Protein AF-A0A2V8DCL0-F1 (afdb_monomer)

Sequence (181 aa):
MVNKYIFLGLAIMIVSEAATVAGIEPFASWNTPIAWTGFIIFADAVVYRARGDSWMRSSPREFAALCLVSIPLWLVFESFNLVLRNWHYVGLPENVVLRTVGYAWSFATIWPAIFEGAELISVWRTGQAGRERLRPRFAAAKHRRSEASASVRAGGGAPALLQKRRAGQAGQITAEPVLAS

Mean predicted aligned error: 13.58 Å

pLDDT: mean 78.5, std 21.13, range [33.47, 97.62]

Foldseek 3Di:
DLVVLLVQLVCQQVVLVVCLVVVHPPSVQQVLLRNLVSLLSNLQSLLCVLAVDGCCPPPVVVLQVQLVVLLVVVVVVVVVCVVVVPDDRDDHDPDPVRRVVSSSSNSSRVRSSVQSVVSSVQCVVPPSPDPDHPDDCPPPVPVVVVVVVVCVVVPPDDDPDPDPPPDDDDDDDDDYDYDDD

Secondary structure (DSSP, 8-state):
-HHHHHHHHHHHHHHHHHHHHTT-TTHHHHHHHHHHHHHHHHHHHHHHHHHS--HHHH-HHHHHHHHHHHHHHHHHHHHHHHHH------S--SSHHHHHHHHHHHHHHHHHHHHHHHHHHHHHHHGGG--------TTHHHHHHHHHHHHHHH--S----SSSSSS--------------

Structure (mmCIF, N/CA/C/O backbone):
data_AF-A0A2V8DCL0-F1
#
_entry.id   AF-A0A2V8DCL0-F1
#
loop_
_atom_site.group_PDB
_atom_site.id
_atom_site.type_symbol
_atom_site.label_atom_id
_atom_site.label_alt_id
_atom_site.label_comp_id
_atom_site.label_asym_id
_atom_site.label_entity_id
_atom_site.label_seq_id
_atom_site.pdbx_PDB_ins_code
_atom_site.Cartn_x
_atom_site.Cartn_y
_atom_site.Cartn_z
_atom_site.occupancy
_atom_site.B_iso_or_equiv
_atom_site.auth_seq_id
_atom_site.auth_comp_id
_atom_site.auth_asym_id
_atom_site.auth_atom_id
_atom_site.pdbx_PDB_model_num
ATOM 1 N N . MET A 1 1 ? 5.480 7.439 20.854 1.00 70.06 1 MET A N 1
ATOM 2 C CA . MET A 1 1 ? 6.160 6.547 19.879 1.00 70.06 1 MET A CA 1
ATOM 3 C C . MET A 1 1 ? 5.470 6.512 18.514 1.00 70.06 1 MET A C 1
ATOM 5 O O . MET A 1 1 ? 6.170 6.596 17.518 1.00 70.06 1 MET A O 1
ATOM 9 N N . VAL A 1 2 ? 4.132 6.488 18.450 1.00 84.25 2 VAL A N 1
ATOM 10 C CA . VAL A 1 2 ? 3.338 6.464 17.198 1.00 84.25 2 VAL A CA 1
ATOM 11 C C . VAL A 1 2 ? 3.676 7.602 16.223 1.00 84.25 2 VAL A C 1
ATOM 13 O O . VAL A 1 2 ? 3.796 7.361 15.028 1.00 84.25 2 VAL A O 1
ATOM 16 N N . ASN A 1 3 ? 3.934 8.815 16.731 1.00 88.12 3 ASN A N 1
ATOM 17 C CA . ASN A 1 3 ? 4.299 9.970 15.899 1.00 88.12 3 ASN A CA 1
ATOM 18 C C . ASN A 1 3 ? 5.521 9.713 15.000 1.00 88.12 3 ASN A C 1
ATOM 20 O O . ASN A 1 3 ? 5.558 10.226 13.889 1.00 88.12 3 ASN A O 1
ATOM 24 N N . LYS A 1 4 ? 6.486 8.886 15.435 1.00 93.44 4 LYS A N 1
ATOM 25 C CA . LYS A 1 4 ? 7.664 8.547 14.619 1.00 93.44 4 LYS A CA 1
ATOM 26 C C . LYS A 1 4 ? 7.265 7.830 13.325 1.00 93.44 4 LYS A C 1
ATOM 28 O O . LYS A 1 4 ? 7.842 8.109 12.286 1.00 93.44 4 LYS A O 1
ATOM 33 N N . TYR A 1 5 ? 6.255 6.961 13.379 1.00 93.62 5 TYR A N 1
ATOM 34 C CA . TYR A 1 5 ? 5.766 6.225 12.211 1.00 93.62 5 TYR A CA 1
ATOM 35 C C . TYR A 1 5 ? 4.949 7.108 11.263 1.00 93.62 5 TYR A C 1
ATOM 37 O O . TYR A 1 5 ? 5.053 6.943 10.056 1.00 93.62 5 TYR A O 1
ATOM 45 N N . ILE A 1 6 ? 4.212 8.091 11.793 1.00 94.50 6 ILE A N 1
ATOM 46 C CA . ILE A 1 6 ? 3.532 9.104 10.970 1.00 94.50 6 ILE A CA 1
ATOM 47 C C . ILE A 1 6 ? 4.567 9.860 10.128 1.00 94.50 6 ILE A C 1
ATOM 49 O O . ILE A 1 6 ? 4.449 9.917 8.907 1.00 94.50 6 ILE A O 1
ATOM 53 N N . PHE A 1 7 ? 5.609 10.397 10.772 1.00 96.38 7 PHE A N 1
ATOM 54 C CA . PHE A 1 7 ? 6.665 11.120 10.062 1.00 96.38 7 PHE A CA 1
ATOM 55 C C . PHE A 1 7 ? 7.482 10.213 9.143 1.00 96.38 7 PHE A C 1
ATOM 57 O O . PHE A 1 7 ? 7.859 10.652 8.065 1.00 96.38 7 PHE A O 1
ATOM 64 N N . LEU A 1 8 ? 7.715 8.953 9.523 1.00 96.88 8 LEU A N 1
ATOM 65 C CA . LEU A 1 8 ? 8.393 7.980 8.668 1.00 96.88 8 LEU A CA 1
ATOM 66 C C . LEU A 1 8 ? 7.611 7.716 7.376 1.00 96.88 8 LEU A C 1
ATOM 68 O O . LEU A 1 8 ? 8.194 7.782 6.301 1.00 96.88 8 LEU A O 1
ATOM 72 N N . GLY A 1 9 ? 6.304 7.451 7.468 1.00 95.94 9 GLY A N 1
ATOM 73 C CA . GLY A 1 9 ? 5.463 7.221 6.291 1.00 95.94 9 GLY A CA 1
ATOM 74 C C . GLY A 1 9 ? 5.418 8.437 5.363 1.00 95.94 9 GLY A C 1
ATOM 75 O O . GLY A 1 9 ? 5.619 8.298 4.157 1.00 95.94 9 GLY A O 1
ATOM 76 N N . LEU A 1 10 ? 5.268 9.640 5.934 1.00 96.94 10 LEU A N 1
ATOM 77 C CA . LEU A 1 10 ? 5.337 10.895 5.175 1.00 96.94 10 LEU A CA 1
ATOM 78 C C . LEU A 1 10 ? 6.703 11.104 4.518 1.00 96.94 10 LEU A C 1
ATOM 80 O O . LEU A 1 10 ? 6.761 11.480 3.353 1.00 96.94 10 LEU A O 1
ATOM 84 N N . ALA A 1 11 ? 7.795 10.851 5.242 1.00 97.00 11 ALA A N 1
ATOM 85 C CA . ALA A 1 11 ? 9.141 10.987 4.703 1.00 97.00 11 ALA A CA 1
ATOM 86 C C . ALA A 1 11 ? 9.369 10.027 3.531 1.00 97.00 11 ALA A C 1
ATOM 88 O O . ALA A 1 11 ? 9.891 10.454 2.510 1.00 97.00 11 ALA A O 1
ATOM 89 N N . ILE A 1 12 ? 8.925 8.768 3.637 1.00 97.00 12 ILE A N 1
ATOM 90 C CA . ILE A 1 12 ? 9.006 7.795 2.537 1.00 97.00 12 ILE A CA 1
ATOM 91 C C . ILE A 1 12 ? 8.263 8.317 1.305 1.00 97.00 12 ILE A C 1
ATOM 93 O O . ILE A 1 12 ? 8.833 8.320 0.221 1.00 97.00 12 ILE A O 1
ATOM 97 N N . MET A 1 13 ? 7.026 8.795 1.467 1.00 97.31 13 MET A N 1
ATOM 98 C CA . MET A 1 13 ? 6.236 9.338 0.357 1.00 97.31 13 MET A CA 1
ATOM 99 C C . MET A 1 13 ? 6.906 10.557 -0.290 1.00 97.31 13 MET A C 1
ATOM 101 O O . MET A 1 13 ? 7.062 10.591 -1.505 1.00 97.31 13 MET A O 1
ATOM 105 N N . ILE A 1 14 ? 7.328 11.538 0.515 1.00 97.06 14 ILE A N 1
ATOM 106 C CA . ILE A 1 14 ? 7.932 12.785 0.021 1.00 97.06 14 ILE A CA 1
ATOM 107 C C . ILE A 1 14 ? 9.261 12.503 -0.680 1.00 97.06 14 ILE A C 1
ATOM 109 O O . ILE A 1 14 ? 9.505 13.031 -1.760 1.00 97.06 14 ILE A O 1
ATOM 113 N N . VAL A 1 15 ? 10.116 11.668 -0.083 1.00 96.44 15 VAL A N 1
ATOM 114 C CA . VAL A 1 15 ? 11.415 11.312 -0.667 1.00 96.44 15 VAL A CA 1
ATOM 115 C C . VAL A 1 15 ? 11.227 10.502 -1.943 1.00 96.44 15 VAL A C 1
ATOM 117 O O . VAL A 1 15 ? 11.891 10.800 -2.928 1.00 96.44 15 VAL A O 1
ATOM 120 N N . SER A 1 16 ? 10.317 9.522 -1.949 1.00 95.31 16 SER A N 1
ATOM 121 C CA . SER A 1 16 ? 10.036 8.707 -3.137 1.00 95.31 16 SER A CA 1
ATOM 122 C C . SER A 1 16 ? 9.550 9.566 -4.299 1.00 95.31 16 SER A C 1
ATOM 124 O O . SER A 1 16 ? 10.072 9.453 -5.405 1.00 95.31 16 SER A O 1
ATOM 126 N N . GLU A 1 17 ? 8.617 10.481 -4.038 1.00 95.50 17 GLU A N 1
ATOM 127 C CA . GLU A 1 17 ? 8.078 11.366 -5.068 1.00 95.50 17 GLU A CA 1
ATOM 128 C C . GLU A 1 17 ? 9.135 12.360 -5.569 1.00 95.50 17 GLU A C 1
ATOM 130 O O . GLU A 1 17 ? 9.349 12.487 -6.772 1.00 95.50 17 GLU A O 1
ATOM 135 N N . ALA A 1 18 ? 9.873 13.011 -4.663 1.00 95.75 18 ALA A N 1
ATOM 136 C CA . ALA A 1 18 ? 10.932 13.946 -5.041 1.00 95.75 18 ALA A CA 1
ATOM 137 C C . ALA A 1 18 ? 12.051 13.261 -5.844 1.00 95.75 18 ALA A C 1
ATOM 139 O O . ALA A 1 18 ? 12.521 13.806 -6.842 1.00 95.75 18 ALA A O 1
ATOM 140 N N . ALA A 1 19 ? 12.457 12.054 -5.439 1.00 94.19 19 ALA A N 1
ATOM 141 C CA . ALA A 1 19 ? 13.454 11.264 -6.151 1.00 94.19 19 ALA A CA 1
ATOM 142 C C . ALA A 1 19 ? 12.946 10.798 -7.524 1.00 94.19 19 ALA A C 1
ATOM 144 O O . ALA A 1 19 ? 13.710 10.813 -8.487 1.00 94.19 19 ALA A O 1
ATOM 145 N N . THR A 1 20 ? 11.658 10.461 -7.639 1.00 93.56 20 THR A N 1
ATOM 146 C CA . THR A 1 20 ? 11.010 10.114 -8.914 1.00 93.56 20 THR A CA 1
ATOM 147 C C . THR A 1 20 ? 11.012 11.296 -9.877 1.00 93.56 20 THR A C 1
ATOM 149 O O . THR A 1 20 ? 11.437 11.150 -11.020 1.00 93.56 20 THR A O 1
ATOM 152 N N . VAL A 1 21 ? 10.618 12.486 -9.410 1.00 94.06 21 VAL A N 1
ATOM 153 C CA . VAL A 1 21 ? 10.644 13.721 -10.215 1.00 94.06 21 VAL A CA 1
ATOM 154 C C . VAL A 1 21 ? 12.071 14.081 -10.642 1.00 94.06 21 VAL A C 1
ATOM 156 O O . VAL A 1 21 ? 12.278 14.572 -11.748 1.00 94.06 21 VAL A O 1
ATOM 159 N N . ALA A 1 22 ? 13.065 13.797 -9.798 1.00 94.38 22 ALA A N 1
ATOM 160 C CA . ALA A 1 22 ? 14.479 13.981 -10.117 1.00 94.38 22 ALA A CA 1
ATOM 161 C C . ALA A 1 22 ? 15.075 12.874 -11.017 1.00 94.38 22 ALA A C 1
ATOM 163 O O . ALA A 1 22 ? 16.251 12.960 -11.370 1.00 94.38 22 ALA A O 1
ATOM 164 N N . GLY A 1 23 ? 14.307 11.838 -11.379 1.00 91.12 23 GLY A N 1
ATOM 165 C CA . GLY A 1 23 ? 14.780 10.716 -12.197 1.00 91.12 23 GLY A CA 1
ATOM 166 C C . GLY A 1 23 ? 15.804 9.816 -11.494 1.00 91.12 23 GLY A C 1
ATOM 167 O O . GLY A 1 23 ? 16.619 9.176 -12.154 1.00 91.12 23 GLY A O 1
ATOM 168 N N . ILE A 1 24 ? 15.807 9.790 -10.159 1.00 91.62 24 ILE A N 1
ATOM 169 C CA . ILE A 1 24 ? 16.772 9.030 -9.359 1.00 91.62 24 ILE A CA 1
ATOM 170 C C . ILE A 1 24 ? 16.284 7.588 -9.201 1.00 91.62 24 ILE A C 1
ATOM 172 O O . ILE A 1 24 ? 15.248 7.320 -8.589 1.00 91.62 24 ILE A O 1
ATOM 176 N N . GLU A 1 25 ? 17.072 6.638 -9.698 1.00 89.31 25 GLU A N 1
ATOM 177 C CA . GLU A 1 25 ? 16.842 5.212 -9.463 1.00 89.31 25 GLU A CA 1
ATOM 178 C C . GLU A 1 25 ? 17.257 4.796 -8.037 1.00 89.31 25 GLU A C 1
ATOM 180 O O . GLU A 1 25 ? 18.230 5.331 -7.499 1.00 89.31 25 GLU A O 1
ATOM 185 N N . PRO A 1 26 ? 16.551 3.846 -7.388 1.00 86.75 26 PRO A N 1
ATOM 186 C CA . PRO A 1 26 ? 15.446 3.031 -7.907 1.00 86.75 26 PRO A CA 1
ATOM 187 C C . PRO A 1 26 ? 14.053 3.677 -7.767 1.00 86.75 26 PRO A C 1
ATOM 189 O O . PRO A 1 26 ? 13.049 3.041 -8.080 1.00 86.75 26 PRO A O 1
ATOM 192 N N . PHE A 1 27 ? 13.956 4.900 -7.234 1.00 88.75 27 PHE A N 1
ATOM 193 C CA . PHE A 1 27 ? 12.667 5.524 -6.914 1.00 88.75 27 PHE A CA 1
ATOM 194 C C . PHE A 1 27 ? 11.846 5.816 -8.166 1.00 88.75 27 PHE A C 1
ATOM 196 O O . PHE A 1 27 ? 10.651 5.555 -8.157 1.00 88.75 27 PHE A O 1
ATOM 203 N N . ALA A 1 28 ? 12.483 6.255 -9.254 1.00 84.81 28 ALA A N 1
ATOM 204 C CA . ALA A 1 28 ? 11.799 6.495 -10.520 1.00 84.81 28 ALA A CA 1
ATOM 205 C C . ALA A 1 28 ? 11.103 5.231 -11.059 1.00 84.81 28 ALA A C 1
ATOM 207 O O . ALA A 1 28 ? 9.917 5.271 -11.387 1.00 84.81 28 ALA A O 1
ATOM 208 N N . SER A 1 29 ? 11.800 4.091 -11.065 1.00 87.19 29 SER A N 1
ATOM 209 C CA . SER A 1 29 ? 11.222 2.817 -11.497 1.00 87.19 29 SER A CA 1
ATOM 210 C C . SER A 1 29 ? 10.225 2.229 -10.487 1.00 87.19 29 SER A C 1
ATOM 212 O O . SER A 1 29 ? 9.283 1.531 -10.867 1.00 87.19 29 SER A O 1
ATOM 214 N N . TRP A 1 30 ? 10.464 2.407 -9.182 1.00 90.56 30 TRP A N 1
ATOM 215 C CA . TRP A 1 30 ? 9.754 1.705 -8.098 1.00 90.56 30 TRP A CA 1
ATOM 216 C C . TRP A 1 30 ? 8.934 2.648 -7.208 1.00 90.56 30 TRP A C 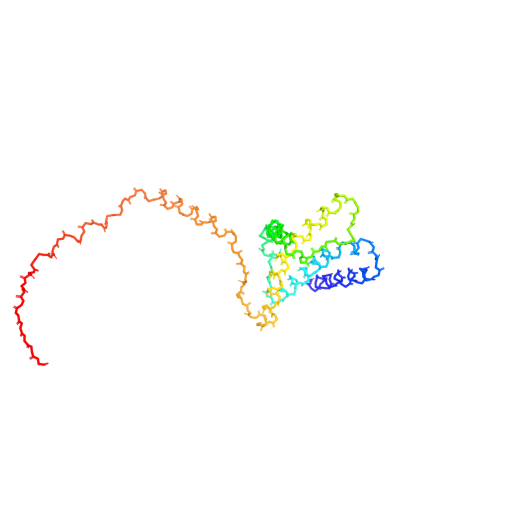1
ATOM 218 O O . TRP A 1 30 ? 8.653 2.324 -6.051 1.00 90.56 30 TRP A O 1
ATOM 228 N N . ASN A 1 31 ? 8.497 3.794 -7.736 1.00 93.19 31 ASN A N 1
ATOM 229 C CA . ASN A 1 31 ? 7.765 4.786 -6.947 1.00 93.19 31 ASN A CA 1
ATOM 230 C C . ASN A 1 31 ? 6.489 4.192 -6.350 1.00 93.19 31 ASN A C 1
ATOM 232 O O . ASN A 1 31 ? 6.241 4.314 -5.157 1.00 93.19 31 ASN A O 1
ATOM 236 N N . THR A 1 32 ? 5.700 3.492 -7.170 1.00 92.44 32 THR A N 1
ATOM 237 C CA . THR A 1 32 ? 4.417 2.908 -6.763 1.00 92.44 32 THR A CA 1
ATOM 238 C C . THR A 1 32 ? 4.533 2.062 -5.486 1.00 92.44 32 THR A C 1
ATOM 240 O O . THR A 1 32 ? 3.902 2.420 -4.490 1.00 92.44 32 THR A O 1
ATOM 243 N N . PRO A 1 33 ? 5.333 0.981 -5.429 1.00 94.25 33 PRO A N 1
ATOM 244 C CA . PRO A 1 33 ? 5.405 0.157 -4.225 1.00 94.25 33 PRO A CA 1
ATOM 245 C C . PRO A 1 33 ? 5.982 0.907 -3.012 1.00 94.25 33 PRO A C 1
ATOM 247 O O . PRO A 1 33 ? 5.518 0.690 -1.887 1.00 94.25 33 PRO A O 1
ATOM 250 N N . ILE A 1 34 ? 6.951 1.807 -3.221 1.00 95.44 34 ILE A N 1
ATOM 251 C CA . ILE A 1 34 ? 7.589 2.584 -2.148 1.00 95.44 34 ILE A CA 1
ATOM 252 C C . ILE A 1 34 ? 6.599 3.592 -1.549 1.00 95.44 34 ILE A C 1
ATOM 254 O O . ILE A 1 34 ? 6.369 3.588 -0.336 1.00 95.44 34 ILE A O 1
ATOM 258 N N . ALA A 1 35 ? 5.961 4.408 -2.388 1.00 96.12 35 ALA A N 1
ATOM 259 C CA . ALA A 1 35 ? 4.993 5.415 -1.975 1.00 96.12 35 ALA A CA 1
ATOM 260 C C . ALA A 1 35 ? 3.779 4.780 -1.283 1.00 96.12 35 ALA A C 1
ATOM 262 O O . ALA A 1 35 ? 3.387 5.236 -0.208 1.00 96.12 35 ALA A O 1
ATOM 263 N N . TRP A 1 36 ? 3.235 3.679 -1.820 1.00 97.06 36 TRP A N 1
ATOM 264 C CA . TRP A 1 36 ? 2.132 2.956 -1.174 1.00 97.06 36 TRP A CA 1
ATOM 265 C C . TRP A 1 36 ? 2.528 2.369 0.183 1.00 97.06 36 TRP A C 1
ATOM 267 O O . TRP A 1 36 ? 1.737 2.417 1.125 1.00 97.06 36 TRP A O 1
ATOM 277 N N . THR A 1 37 ? 3.756 1.863 0.325 1.00 96.81 37 THR A N 1
ATOM 278 C CA . THR A 1 37 ? 4.263 1.385 1.622 1.00 96.81 37 THR A CA 1
ATOM 279 C C . THR A 1 37 ? 4.355 2.533 2.632 1.00 96.81 37 THR A C 1
ATOM 281 O O . THR A 1 37 ? 3.915 2.386 3.774 1.00 96.81 37 THR A O 1
ATOM 284 N N . GLY A 1 38 ? 4.859 3.698 2.210 1.00 96.62 38 GLY A N 1
ATOM 285 C CA . GLY A 1 38 ? 4.876 4.910 3.032 1.00 96.62 38 GLY A CA 1
ATOM 286 C C . GLY A 1 38 ? 3.472 5.351 3.454 1.00 96.62 38 GLY A C 1
ATOM 287 O O . GLY A 1 38 ? 3.239 5.618 4.635 1.00 96.62 38 GLY A O 1
ATOM 288 N N . PHE A 1 39 ? 2.520 5.336 2.518 1.00 97.62 39 PHE A N 1
ATOM 289 C CA . PHE A 1 39 ? 1.123 5.678 2.775 1.00 97.62 39 PHE A CA 1
ATOM 290 C C . PHE A 1 39 ? 0.465 4.739 3.791 1.00 97.62 39 PHE A C 1
ATOM 292 O O . PHE A 1 39 ? -0.165 5.218 4.730 1.00 97.62 39 PHE A O 1
ATOM 299 N N . ILE A 1 40 ? 0.648 3.422 3.660 1.00 96.56 40 ILE A N 1
ATOM 300 C CA . ILE A 1 40 ? 0.119 2.430 4.610 1.00 96.56 40 ILE A CA 1
ATOM 301 C C . ILE A 1 40 ? 0.652 2.697 6.021 1.00 96.56 40 ILE A C 1
ATOM 303 O O . ILE A 1 40 ? -0.125 2.751 6.972 1.00 96.56 40 ILE A O 1
ATOM 307 N N . ILE A 1 41 ? 1.967 2.906 6.163 1.00 96.06 41 ILE A N 1
ATOM 308 C CA . ILE A 1 41 ? 2.599 3.187 7.462 1.00 96.06 41 ILE A CA 1
ATOM 309 C C . ILE A 1 41 ? 2.034 4.476 8.070 1.00 96.06 41 ILE A C 1
ATOM 311 O O . ILE A 1 41 ? 1.749 4.530 9.270 1.00 96.06 41 ILE A O 1
ATOM 315 N N . PHE A 1 42 ? 1.875 5.514 7.249 1.00 96.69 42 PHE A N 1
ATOM 316 C CA . PHE A 1 42 ? 1.301 6.786 7.665 1.00 96.69 42 PHE A CA 1
ATOM 317 C C . PHE A 1 42 ? -0.157 6.628 8.123 1.00 96.69 42 PHE A C 1
ATOM 319 O O . PHE A 1 42 ? -0.487 7.024 9.244 1.00 96.69 42 PHE A O 1
ATOM 326 N N . ALA A 1 43 ? -1.008 6.031 7.286 1.00 95.06 43 ALA A N 1
ATOM 327 C CA . ALA A 1 43 ? -2.429 5.842 7.550 1.00 95.06 43 ALA A CA 1
ATOM 328 C C . ALA A 1 43 ? -2.657 4.996 8.812 1.00 95.06 43 ALA A C 1
ATOM 330 O O . ALA A 1 43 ? -3.338 5.462 9.730 1.00 95.06 43 ALA A O 1
ATOM 331 N N . ASP A 1 44 ? -1.992 3.840 8.931 1.00 94.19 44 ASP A N 1
ATOM 332 C CA . ASP A 1 44 ? -2.081 2.966 10.109 1.00 94.19 44 ASP A CA 1
ATOM 333 C C . ASP A 1 44 ? -1.682 3.715 11.389 1.00 94.19 44 ASP A C 1
ATOM 335 O O . ASP A 1 44 ? -2.358 3.627 12.418 1.00 94.19 44 ASP A O 1
ATOM 339 N N . ALA A 1 45 ? -0.596 4.496 11.346 1.00 94.06 45 ALA A N 1
ATOM 340 C CA . ALA A 1 45 ? -0.122 5.234 12.511 1.00 94.06 45 ALA A CA 1
ATOM 341 C C . ALA A 1 45 ? -1.084 6.360 12.925 1.00 94.06 45 ALA A C 1
ATOM 343 O O . ALA A 1 45 ? -1.287 6.580 14.124 1.00 94.06 45 ALA A O 1
ATOM 344 N N . VAL A 1 46 ? -1.702 7.060 11.968 1.00 92.94 46 VAL A N 1
ATOM 345 C CA . VAL A 1 46 ? -2.731 8.070 12.258 1.00 92.94 46 VAL A CA 1
ATOM 346 C C . VAL A 1 46 ? -3.975 7.416 12.860 1.00 92.94 46 VAL A C 1
ATOM 348 O O . VAL A 1 46 ? -4.463 7.884 13.894 1.00 92.94 46 VAL A O 1
ATOM 351 N N . VAL A 1 47 ? -4.445 6.311 12.275 1.00 91.56 47 VAL A N 1
ATOM 352 C CA . VAL A 1 47 ? -5.604 5.552 12.770 1.00 91.56 47 VAL A CA 1
ATOM 353 C C . VAL A 1 47 ? -5.352 5.047 14.187 1.00 91.56 47 VAL A C 1
ATOM 355 O O . VAL A 1 47 ? -6.174 5.262 15.081 1.00 91.56 47 VAL A O 1
ATOM 358 N N . TYR A 1 48 ? -4.180 4.464 14.437 1.00 91.25 48 TYR A N 1
ATOM 359 C CA . TYR A 1 48 ? -3.798 4.003 15.767 1.00 91.25 48 TYR A CA 1
ATOM 360 C C . TYR A 1 48 ? -3.736 5.139 16.782 1.00 91.25 48 TYR A C 1
ATOM 362 O O . TYR A 1 48 ? -4.181 4.980 17.913 1.00 91.25 48 TYR A O 1
ATOM 370 N N . ARG A 1 49 ? -3.208 6.307 16.399 1.00 90.25 49 ARG A N 1
ATOM 371 C CA . ARG A 1 49 ? -3.163 7.468 17.297 1.00 90.25 49 ARG A CA 1
ATOM 372 C C . ARG A 1 49 ? -4.563 7.953 17.674 1.00 90.25 49 ARG A C 1
ATOM 374 O O . ARG A 1 49 ? -4.748 8.442 18.782 1.00 90.25 49 ARG A O 1
ATOM 381 N N . ALA A 1 50 ? -5.523 7.847 16.761 1.00 87.56 50 ALA A N 1
ATOM 382 C CA . ALA A 1 50 ? -6.888 8.295 16.994 1.00 87.56 50 ALA A CA 1
ATOM 383 C C . ALA A 1 50 ? -7.734 7.291 17.790 1.00 87.56 50 ALA A C 1
ATOM 385 O O . ALA A 1 50 ? -8.515 7.713 18.636 1.00 87.56 50 ALA A O 1
ATOM 386 N N . ARG A 1 51 ? -7.594 5.986 17.520 1.00 85.44 51 ARG A N 1
ATOM 387 C CA . ARG A 1 51 ? -8.456 4.925 18.081 1.00 85.44 51 ARG A CA 1
ATOM 388 C C . ARG A 1 51 ? -7.779 4.059 19.148 1.00 85.44 51 ARG A C 1
ATOM 390 O O . ARG A 1 51 ? -8.456 3.289 19.818 1.00 85.44 51 ARG A O 1
ATOM 397 N N . GLY A 1 52 ? -6.454 4.136 19.276 1.00 84.06 52 GLY A N 1
ATOM 398 C CA . GLY A 1 52 ? -5.645 3.240 20.111 1.00 84.06 52 GLY A CA 1
ATOM 399 C C . GLY A 1 52 ? -5.463 1.830 19.535 1.00 84.06 52 GLY A C 1
ATOM 400 O O . GLY A 1 52 ? -4.878 0.978 20.195 1.00 84.06 52 GLY A O 1
ATOM 401 N N . ASP A 1 53 ? -5.963 1.568 18.325 1.00 81.81 53 ASP A N 1
ATOM 402 C CA . ASP A 1 53 ? -5.946 0.252 17.687 1.00 81.81 53 ASP A CA 1
ATOM 403 C C . ASP A 1 53 ? -5.966 0.401 16.152 1.00 81.81 53 ASP A C 1
ATOM 405 O O . ASP A 1 53 ? -6.765 1.163 15.604 1.00 81.81 53 ASP A O 1
ATOM 409 N N . SER A 1 54 ? -5.117 -0.347 15.449 1.00 83.38 54 SER A N 1
ATOM 410 C CA . SER A 1 54 ? -4.952 -0.328 13.992 1.00 83.38 54 SER A CA 1
ATOM 411 C C . SER A 1 54 ? -4.730 -1.738 13.456 1.00 83.38 54 SER A C 1
ATOM 413 O O . SER A 1 54 ? -4.268 -2.613 14.192 1.00 83.38 54 SER A O 1
ATOM 415 N N . TRP A 1 55 ? -5.079 -1.983 12.192 1.00 81.00 55 TRP A N 1
ATOM 416 C CA . TRP A 1 55 ? -5.142 -3.347 11.662 1.00 81.00 55 TRP A CA 1
ATOM 417 C C . TRP A 1 55 ? -3.766 -4.020 11.660 1.00 81.00 55 TRP A C 1
ATOM 419 O O . TRP A 1 55 ? -3.638 -5.176 12.079 1.00 81.00 55 TRP A O 1
ATOM 429 N N . MET A 1 56 ? -2.724 -3.267 11.303 1.00 84.75 56 MET A N 1
ATOM 430 C CA . MET A 1 56 ? -1.350 -3.762 11.260 1.00 84.75 56 MET A CA 1
ATOM 431 C C . MET A 1 56 ? -0.833 -4.181 12.648 1.00 84.75 56 MET A C 1
ATOM 433 O O . MET A 1 56 ? -0.009 -5.089 12.749 1.00 84.75 56 MET A O 1
ATOM 437 N N . ARG A 1 57 ? -1.344 -3.572 13.732 1.00 84.75 57 ARG A N 1
ATOM 438 C CA . ARG A 1 57 ? -0.944 -3.884 15.116 1.00 84.75 57 ARG A CA 1
ATOM 439 C C . ARG A 1 57 ? -1.836 -4.919 15.796 1.00 84.75 57 ARG A C 1
ATOM 441 O O . ARG A 1 57 ? -1.311 -5.792 16.483 1.00 84.75 57 ARG A O 1
ATOM 448 N N . SER A 1 58 ? -3.156 -4.860 15.625 1.00 84.81 58 SER A N 1
ATOM 449 C CA . SER A 1 58 ? -4.066 -5.796 16.302 1.00 84.81 58 SER A CA 1
ATOM 450 C C . SER A 1 58 ? -4.270 -7.107 15.567 1.00 84.81 58 SER A C 1
ATOM 452 O O . SER A 1 58 ? -4.670 -8.097 16.180 1.00 84.81 58 SER A O 1
ATOM 454 N N . SER A 1 59 ? -4.037 -7.164 14.256 1.00 85.88 59 SER A N 1
ATOM 455 C CA . SER A 1 59 ? -4.198 -8.403 13.487 1.00 85.88 59 SER A CA 1
ATOM 456 C C . SER A 1 59 ? -3.192 -8.493 12.332 1.00 85.88 59 SER A C 1
ATOM 458 O O . SER A 1 59 ? -3.592 -8.602 11.172 1.00 85.88 59 SER A O 1
ATOM 460 N N . PRO A 1 60 ? -1.877 -8.544 12.631 1.00 89.19 60 PRO A N 1
ATOM 461 C CA . PRO A 1 60 ? -0.819 -8.566 11.615 1.00 89.19 60 PRO A CA 1
ATOM 462 C C . PRO A 1 60 ? -0.924 -9.757 10.653 1.00 89.19 60 PRO A C 1
ATOM 464 O O . PRO A 1 60 ? -0.554 -9.651 9.489 1.00 89.19 60 PRO A O 1
ATOM 467 N N . ARG A 1 61 ? -1.470 -10.896 11.107 1.00 89.44 61 ARG A N 1
ATOM 468 C CA . ARG A 1 61 ? -1.702 -12.071 10.248 1.00 89.44 61 ARG A CA 1
ATOM 469 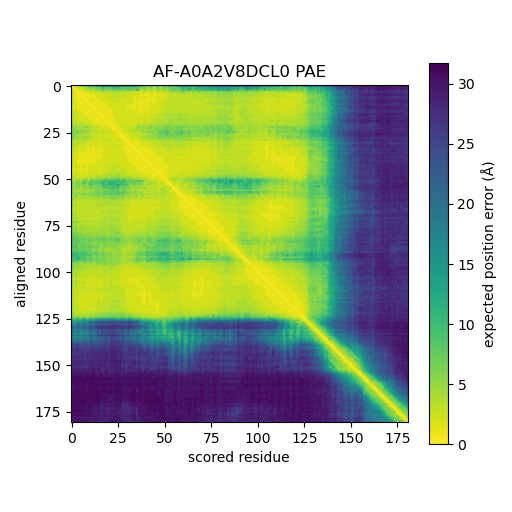C C . ARG A 1 61 ? -2.791 -11.831 9.207 1.00 89.44 61 ARG A C 1
ATOM 471 O O . ARG A 1 61 ? -2.654 -12.286 8.079 1.00 89.44 61 ARG A O 1
ATOM 478 N N . GLU A 1 62 ? -3.863 -11.135 9.582 1.00 89.56 62 GLU A N 1
ATOM 479 C CA . GLU A 1 62 ? -4.924 -10.772 8.637 1.00 89.56 62 GLU A CA 1
ATOM 480 C C . GLU A 1 62 ? -4.419 -9.736 7.639 1.00 89.56 62 GLU A C 1
ATOM 482 O O . GLU A 1 62 ? -4.694 -9.862 6.453 1.00 89.56 62 GLU A O 1
ATOM 487 N N . PHE A 1 63 ? -3.629 -8.768 8.107 1.00 91.38 63 PHE A N 1
ATOM 488 C CA . PHE A 1 63 ? -2.989 -7.785 7.243 1.00 91.38 63 PHE A CA 1
ATOM 489 C C . PHE A 1 63 ? -2.034 -8.448 6.236 1.00 91.38 63 PHE A C 1
AT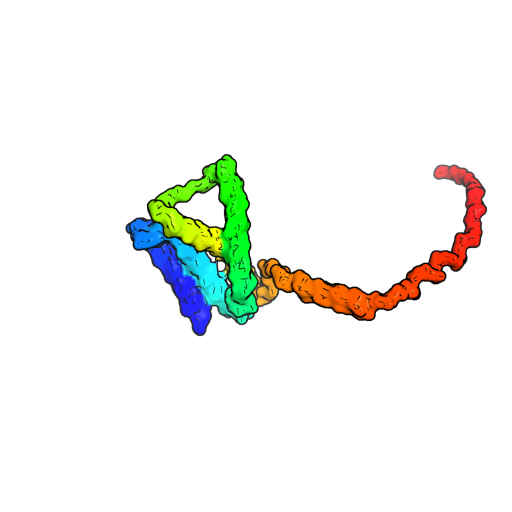OM 491 O O . PHE A 1 63 ? -2.116 -8.191 5.040 1.00 91.38 63 PHE A O 1
ATOM 498 N N . ALA A 1 64 ? -1.187 -9.382 6.681 1.00 92.62 64 ALA A N 1
ATOM 499 C CA . ALA A 1 64 ? -0.314 -10.140 5.784 1.00 92.62 64 ALA A CA 1
ATOM 500 C C . ALA A 1 64 ? -1.108 -10.991 4.779 1.00 92.62 64 ALA A C 1
ATOM 502 O O . ALA A 1 64 ? -0.770 -11.027 3.597 1.00 92.62 64 ALA A O 1
ATOM 503 N N . ALA A 1 65 ? -2.189 -11.643 5.221 1.00 93.50 65 ALA A N 1
ATOM 504 C CA . ALA A 1 65 ? -3.083 -12.371 4.324 1.00 93.50 65 ALA A CA 1
ATOM 505 C C . ALA A 1 65 ? -3.733 -11.435 3.293 1.00 93.50 65 ALA A C 1
ATOM 507 O O . ALA A 1 65 ? -3.829 -11.802 2.126 1.00 93.50 65 ALA A O 1
ATOM 508 N N . LEU A 1 66 ? -4.119 -10.221 3.694 1.00 93.88 66 LEU A N 1
ATOM 509 C CA . LEU A 1 66 ? -4.641 -9.205 2.788 1.00 93.88 66 LEU A CA 1
ATOM 510 C C . LEU A 1 66 ? -3.597 -8.790 1.748 1.00 93.88 66 LEU A C 1
ATOM 512 O O . LEU A 1 66 ? -3.935 -8.753 0.571 1.00 93.88 66 LEU A O 1
ATOM 516 N N . CYS A 1 67 ? -2.342 -8.548 2.138 1.00 94.50 67 CYS A N 1
ATOM 517 C CA . CYS A 1 67 ? -1.267 -8.259 1.183 1.00 94.50 67 CYS A CA 1
ATOM 518 C C . CYS A 1 67 ? -1.091 -9.395 0.164 1.00 94.50 67 CYS A C 1
ATOM 520 O O . CYS A 1 67 ? -0.943 -9.150 -1.030 1.00 94.50 67 CYS A O 1
ATOM 522 N N . LEU A 1 68 ? -1.153 -10.653 0.614 1.00 95.38 68 LEU A N 1
ATOM 523 C CA . LEU A 1 68 ? -1.038 -11.812 -0.274 1.00 95.38 68 LEU A CA 1
ATOM 524 C C . LEU A 1 68 ? -2.239 -11.952 -1.214 1.00 95.38 68 LEU A C 1
ATOM 526 O O . LEU A 1 68 ? -2.052 -12.242 -2.390 1.00 95.38 68 LEU A O 1
ATOM 530 N N . VAL A 1 69 ? -3.458 -11.728 -0.719 1.00 95.88 69 VAL A N 1
ATOM 531 C CA . VAL A 1 69 ? -4.697 -11.764 -1.519 1.00 95.88 69 VAL A CA 1
ATOM 532 C C . VAL A 1 69 ? -4.795 -10.558 -2.461 1.00 95.88 69 VAL A C 1
ATOM 534 O O . VAL A 1 69 ? -5.391 -10.660 -3.531 1.00 95.88 69 VAL A O 1
ATOM 537 N N . SER A 1 70 ? -4.161 -9.438 -2.118 1.00 97.00 70 SER A N 1
ATOM 538 C CA . SER A 1 70 ? -4.102 -8.235 -2.951 1.00 97.00 70 SER A CA 1
ATOM 539 C C . SER A 1 70 ? -3.474 -8.518 -4.318 1.00 97.00 70 SER A C 1
ATOM 541 O O . SER A 1 70 ? -3.953 -7.995 -5.321 1.00 97.00 70 SER A O 1
ATOM 543 N N . ILE A 1 71 ? -2.472 -9.405 -4.379 1.00 96.19 71 ILE A N 1
ATOM 544 C CA . ILE A 1 71 ? -1.795 -9.780 -5.628 1.00 96.19 71 ILE A CA 1
ATOM 545 C C . ILE A 1 71 ? -2.773 -10.389 -6.649 1.00 96.19 71 ILE A C 1
ATOM 547 O O . ILE A 1 71 ? -2.960 -9.784 -7.705 1.00 96.19 71 ILE A O 1
ATOM 551 N N . PRO A 1 72 ? -3.433 -11.539 -6.391 1.00 96.62 72 PRO A N 1
ATOM 552 C CA . PRO A 1 72 ? -4.365 -12.117 -7.352 1.00 96.62 72 PRO A CA 1
ATOM 553 C C . PRO A 1 72 ? -5.576 -11.218 -7.609 1.00 96.62 72 PRO A C 1
ATOM 555 O O . PRO A 1 72 ? -6.071 -11.204 -8.732 1.00 96.62 72 PRO A O 1
ATOM 558 N N . LEU A 1 73 ? -6.031 -10.432 -6.625 1.00 95.12 73 LEU A N 1
ATOM 559 C CA . LEU A 1 73 ? -7.100 -9.461 -6.862 1.00 95.12 73 LEU A CA 1
ATOM 560 C C . LEU A 1 73 ? -6.679 -8.396 -7.878 1.00 95.12 73 LEU A C 1
ATOM 562 O O . LEU A 1 73 ? -7.469 -8.060 -8.754 1.00 95.12 73 LEU A O 1
ATOM 566 N N . TRP A 1 74 ? -5.448 -7.885 -7.800 1.00 95.38 74 TRP A N 1
ATOM 567 C CA . TRP A 1 74 ? -4.944 -6.935 -8.789 1.00 95.38 74 TRP A CA 1
ATOM 568 C C . TRP A 1 74 ? -4.769 -7.569 -10.173 1.00 95.38 74 TRP A C 1
ATOM 570 O O . TRP A 1 74 ? -5.091 -6.940 -11.175 1.00 95.38 74 TRP A O 1
ATOM 580 N N . LEU A 1 75 ? -4.352 -8.837 -10.253 1.00 94.12 75 LEU A N 1
ATOM 581 C CA . LEU A 1 75 ? -4.237 -9.545 -11.536 1.00 94.12 75 LEU A CA 1
ATOM 582 C C . LEU A 1 75 ? -5.577 -9.662 -12.283 1.00 94.12 75 LEU A C 1
ATOM 584 O O . LEU A 1 75 ? -5.590 -9.702 -13.514 1.00 94.12 75 LEU A O 1
ATOM 588 N N . VAL A 1 76 ? -6.711 -9.664 -11.575 1.00 95.31 76 VAL A N 1
ATOM 589 C CA . VAL A 1 76 ? -8.037 -9.572 -12.210 1.00 95.31 76 VAL A CA 1
ATOM 590 C C . VAL A 1 76 ? -8.211 -8.221 -12.914 1.00 95.31 76 VAL A C 1
ATOM 592 O O . VAL A 1 76 ? -8.652 -8.184 -14.061 1.00 95.31 76 VAL A O 1
ATOM 595 N N . PHE A 1 77 ? -7.813 -7.114 -12.277 1.00 92.38 77 PHE A N 1
ATOM 596 C CA . PHE A 1 77 ? -7.825 -5.787 -12.909 1.00 92.38 77 PHE A CA 1
ATOM 597 C C . PHE A 1 77 ? -6.850 -5.701 -14.078 1.00 92.38 77 PHE A C 1
ATOM 599 O O . PHE A 1 77 ? -7.203 -5.152 -15.118 1.00 92.38 77 PHE A O 1
ATOM 606 N N . GLU A 1 78 ? -5.671 -6.305 -13.947 1.00 93.19 78 GLU A N 1
ATOM 607 C CA . GLU A 1 78 ? -4.708 -6.392 -15.043 1.00 93.19 78 GLU A CA 1
ATOM 608 C C . GLU A 1 78 ? -5.293 -7.162 -16.237 1.00 93.19 78 GLU A C 1
ATOM 610 O O . GLU A 1 78 ? -5.145 -6.746 -17.381 1.00 93.19 78 GLU A O 1
ATOM 615 N N . SER A 1 79 ? -6.059 -8.227 -15.982 1.00 93.19 79 SER A N 1
ATOM 616 C CA . SER A 1 79 ? -6.746 -8.991 -17.031 1.00 93.19 79 SER A CA 1
ATOM 617 C C . SER A 1 79 ? -7.780 -8.144 -17.778 1.00 93.19 79 SER A C 1
ATOM 619 O O . SER A 1 79 ? -7.873 -8.221 -19.003 1.00 93.19 79 SER A O 1
ATOM 621 N N . PHE A 1 80 ? -8.529 -7.292 -17.071 1.00 93.06 80 PHE A N 1
ATOM 622 C CA . PHE A 1 80 ? -9.419 -6.322 -17.718 1.00 93.06 80 PHE A CA 1
ATOM 623 C C . PHE A 1 80 ? -8.643 -5.253 -18.492 1.00 93.06 80 PHE A C 1
ATOM 625 O O . PHE A 1 80 ? -9.056 -4.857 -19.584 1.00 93.06 80 PHE A O 1
ATOM 632 N N . ASN A 1 81 ? -7.501 -4.814 -17.964 1.00 92.69 81 ASN A N 1
ATOM 633 C CA . ASN A 1 81 ? -6.641 -3.842 -18.622 1.00 92.69 81 ASN A CA 1
ATOM 634 C C . ASN A 1 81 ? -6.097 -4.346 -19.968 1.00 92.69 81 ASN A C 1
ATOM 636 O O . ASN A 1 81 ? -5.928 -3.545 -20.881 1.00 92.69 81 ASN A O 1
ATOM 640 N N . LEU A 1 82 ? -5.924 -5.658 -20.160 1.00 91.56 82 LEU A N 1
ATOM 641 C CA . LEU A 1 82 ? -5.547 -6.217 -21.467 1.00 91.56 82 LEU A CA 1
ATOM 642 C C . LEU A 1 82 ? -6.570 -5.904 -22.573 1.00 91.56 82 LEU A C 1
ATOM 644 O O . LEU A 1 82 ? -6.196 -5.765 -23.739 1.00 91.56 82 LEU A O 1
ATOM 648 N N . VAL A 1 83 ? -7.850 -5.774 -22.212 1.00 94.31 83 VAL A N 1
ATOM 649 C CA . VAL A 1 83 ? -8.934 -5.424 -23.141 1.00 94.31 83 VAL A CA 1
ATOM 650 C C . VAL A 1 83 ? -9.092 -3.909 -23.241 1.00 94.31 83 VAL A C 1
ATOM 652 O O . VAL A 1 83 ? -9.166 -3.367 -24.341 1.00 94.31 83 VAL A O 1
ATOM 655 N N . LEU A 1 84 ? -9.132 -3.229 -22.091 1.00 92.25 84 LEU A N 1
ATOM 656 C CA . LEU A 1 84 ? -9.419 -1.794 -22.012 1.00 92.25 84 LEU A CA 1
ATOM 657 C C . LEU A 1 84 ? -8.228 -0.915 -22.410 1.00 92.25 84 LEU A C 1
ATOM 659 O O . LEU A 1 84 ? -8.429 0.207 -22.860 1.00 92.25 84 LEU A O 1
ATOM 663 N N . ARG A 1 85 ? -6.999 -1.424 -22.261 1.00 91.44 85 ARG A N 1
ATOM 664 C CA . ARG A 1 85 ? -5.735 -0.699 -22.470 1.00 91.44 85 ARG A CA 1
ATOM 665 C C . ARG A 1 85 ? -5.692 0.631 -21.710 1.00 91.44 85 ARG A C 1
ATOM 667 O O . ARG A 1 85 ? -5.205 1.633 -22.226 1.00 91.44 85 ARG A O 1
ATOM 674 N N . ASN A 1 86 ? -6.208 0.629 -20.481 1.00 90.50 86 ASN A N 1
ATOM 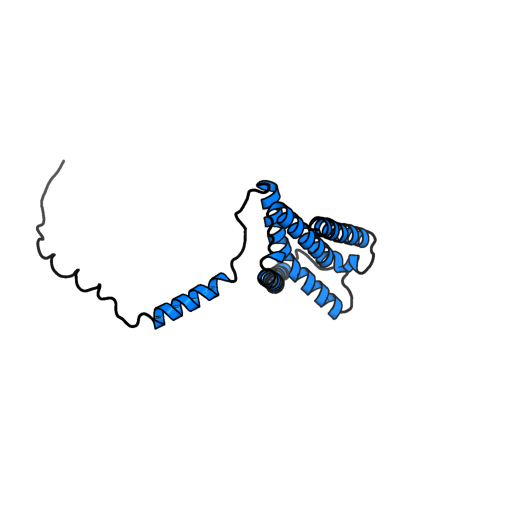675 C CA . ASN A 1 86 ? -6.294 1.816 -19.632 1.00 90.50 86 ASN A CA 1
ATOM 676 C C . ASN A 1 86 ? -4.915 2.289 -19.161 1.00 90.50 86 ASN A C 1
ATOM 678 O O . ASN A 1 86 ? -4.680 3.491 -19.067 1.00 90.50 86 ASN A O 1
ATOM 682 N N . TRP A 1 87 ? -4.008 1.361 -18.850 1.00 90.12 87 TRP A N 1
ATOM 683 C CA . TRP A 1 87 ? -2.641 1.678 -18.442 1.00 90.12 87 TRP A CA 1
ATOM 684 C C . TRP A 1 87 ? -1.624 0.742 -19.088 1.00 90.12 87 TRP A C 1
ATOM 686 O O . TRP A 1 87 ? -1.924 -0.394 -19.453 1.00 90.12 87 TRP A O 1
ATOM 696 N N . HIS A 1 88 ? -0.393 1.225 -19.212 1.00 88.44 88 HIS A N 1
ATOM 697 C CA . HIS A 1 88 ? 0.761 0.431 -19.609 1.00 88.44 88 HIS A CA 1
ATOM 698 C C . HIS A 1 88 ? 1.960 0.847 -18.758 1.00 88.44 88 HIS A C 1
ATOM 700 O O . HIS A 1 88 ? 2.109 2.016 -18.403 1.00 88.44 88 HIS A O 1
ATOM 706 N N . TYR A 1 89 ? 2.794 -0.122 -18.396 1.00 87.31 89 TYR A N 1
ATOM 707 C CA . TYR A 1 89 ? 3.956 0.131 -17.557 1.00 87.31 89 TYR A CA 1
ATOM 708 C C . TYR A 1 89 ? 5.120 0.659 -18.410 1.00 87.31 89 TYR A C 1
ATOM 710 O O . TYR A 1 89 ? 5.477 0.045 -19.415 1.00 87.31 89 TYR A O 1
ATOM 718 N N . VAL A 1 90 ? 5.731 1.767 -17.987 1.00 86.06 90 VAL A N 1
ATOM 719 C CA . VAL A 1 90 ? 6.903 2.393 -18.626 1.00 86.06 90 VAL A CA 1
ATOM 720 C C . VAL A 1 90 ? 8.035 2.548 -17.613 1.00 86.06 90 VAL A C 1
ATOM 722 O O . VAL A 1 90 ? 7.772 2.624 -16.417 1.00 86.06 90 VAL A O 1
ATOM 725 N N . GLY A 1 91 ? 9.286 2.577 -18.086 1.00 83.62 91 GLY A N 1
ATOM 726 C CA . GLY A 1 91 ? 10.452 2.812 -17.224 1.00 83.62 91 GLY A CA 1
ATOM 727 C C . GLY A 1 91 ? 10.698 1.717 -16.183 1.00 83.62 91 GLY A C 1
ATOM 728 O O . GLY A 1 91 ? 11.046 2.028 -15.054 1.00 83.62 91 GLY A O 1
ATOM 729 N N . LEU A 1 92 ? 10.473 0.441 -16.522 1.00 85.75 92 LEU A N 1
ATOM 730 C CA . LEU A 1 92 ? 10.766 -0.664 -15.598 1.00 85.75 92 LEU A CA 1
ATOM 731 C C . LEU A 1 92 ? 12.197 -1.169 -15.776 1.00 85.75 92 LEU A C 1
ATOM 733 O O . LEU A 1 92 ? 12.713 -1.129 -16.896 1.00 85.75 92 LEU A O 1
ATOM 737 N N . PRO A 1 93 ? 12.792 -1.771 -14.730 1.00 86.31 93 PRO A N 1
ATOM 738 C CA . PRO A 1 93 ? 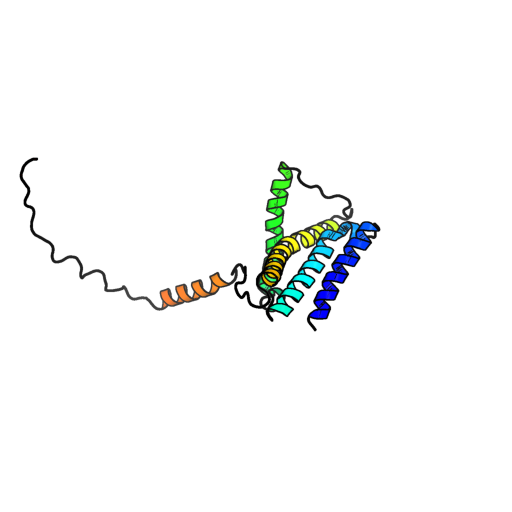14.082 -2.429 -14.855 1.00 86.31 93 PRO A CA 1
ATOM 739 C C . PRO A 1 93 ? 14.071 -3.502 -15.948 1.00 86.31 93 PRO A C 1
ATOM 741 O O . PRO A 1 93 ? 13.120 -4.282 -16.068 1.00 86.31 93 PRO A O 1
ATOM 744 N N . GLU A 1 94 ? 15.169 -3.591 -16.699 1.00 85.69 94 GLU A N 1
ATOM 745 C CA . GLU A 1 94 ? 15.357 -4.615 -17.736 1.00 85.69 94 GLU A CA 1
ATOM 746 C C . GLU A 1 94 ? 15.434 -6.026 -17.140 1.00 85.69 94 GLU A C 1
ATOM 748 O O . GLU A 1 94 ? 14.984 -7.006 -17.739 1.00 85.69 94 GLU A O 1
ATOM 753 N N . ASN A 1 95 ? 15.971 -6.134 -15.921 1.00 91.25 95 ASN A N 1
ATOM 754 C CA . ASN A 1 95 ? 16.074 -7.398 -15.212 1.00 91.25 95 ASN A CA 1
ATOM 755 C C . ASN A 1 95 ? 14.678 -7.915 -14.825 1.00 91.25 95 ASN A C 1
ATOM 757 O O . ASN A 1 95 ? 13.977 -7.328 -13.997 1.00 91.25 95 ASN A O 1
ATOM 761 N N . VAL A 1 96 ? 14.314 -9.070 -15.387 1.00 90.38 96 VAL A N 1
ATOM 762 C CA . VAL A 1 96 ? 13.005 -9.707 -15.191 1.00 90.38 96 VAL A CA 1
ATOM 763 C C . VAL A 1 96 ? 12.717 -9.987 -13.717 1.00 90.38 96 VAL A C 1
ATOM 765 O O . VAL A 1 96 ? 11.599 -9.755 -13.275 1.00 90.38 96 VAL A O 1
ATOM 768 N N . VAL A 1 97 ? 13.710 -10.428 -12.941 1.00 92.31 97 VAL A N 1
ATOM 769 C CA . VAL A 1 97 ? 13.530 -10.740 -11.515 1.00 92.31 97 VAL A CA 1
ATOM 770 C C . VAL A 1 97 ? 13.201 -9.474 -10.731 1.00 92.31 97 VAL A C 1
ATOM 772 O O . VAL A 1 97 ? 12.218 -9.450 -9.993 1.00 92.31 97 VAL A O 1
ATOM 775 N N . LEU A 1 98 ? 13.974 -8.402 -10.933 1.00 91.00 98 LEU A N 1
ATOM 776 C CA . LEU A 1 98 ? 13.727 -7.106 -10.291 1.00 91.00 98 LEU A CA 1
ATOM 777 C C . LEU A 1 98 ? 12.348 -6.554 -10.660 1.00 91.00 98 LEU A C 1
ATOM 779 O O . LEU A 1 98 ? 11.605 -6.101 -9.791 1.00 91.00 98 LEU A O 1
ATOM 783 N N . ARG A 1 99 ? 11.973 -6.657 -11.936 1.00 91.06 99 ARG A N 1
ATOM 784 C CA . ARG A 1 99 ? 10.659 -6.238 -12.422 1.00 91.06 99 ARG A CA 1
ATOM 785 C C . ARG A 1 99 ? 9.522 -7.042 -11.788 1.00 91.06 99 ARG A C 1
ATOM 787 O O . ARG A 1 99 ? 8.547 -6.456 -11.326 1.00 91.06 99 ARG A O 1
ATOM 794 N N . THR A 1 100 ? 9.644 -8.367 -11.715 1.00 92.06 100 THR A N 1
ATOM 795 C CA . THR A 1 100 ? 8.631 -9.233 -11.092 1.00 92.06 100 THR A CA 1
ATOM 796 C C . THR A 1 100 ? 8.484 -8.950 -9.598 1.00 92.06 100 THR A C 1
ATOM 798 O O . THR A 1 100 ? 7.361 -8.920 -9.100 1.00 92.06 100 THR A O 1
ATOM 801 N N . VAL A 1 101 ? 9.585 -8.684 -8.889 1.00 94.12 101 VAL A N 1
ATOM 802 C CA . VAL A 1 101 ? 9.544 -8.267 -7.477 1.00 94.12 101 VAL A CA 1
ATOM 803 C C . VAL A 1 101 ? 8.828 -6.924 -7.324 1.00 94.12 101 VAL A C 1
ATOM 805 O O . VAL A 1 101 ? 7.949 -6.804 -6.471 1.00 94.12 101 VAL A O 1
ATOM 808 N N . GLY A 1 102 ? 9.139 -5.942 -8.176 1.00 92.50 102 GLY A N 1
ATOM 809 C CA . GLY A 1 102 ? 8.462 -4.643 -8.186 1.00 92.50 102 GLY A CA 1
ATOM 810 C C . GLY A 1 102 ? 6.953 -4.764 -8.418 1.00 92.50 102 GLY A C 1
ATOM 811 O O . GLY A 1 102 ? 6.166 -4.143 -7.699 1.00 92.50 102 GLY A O 1
ATOM 812 N N . TYR A 1 103 ? 6.532 -5.623 -9.352 1.00 93.81 103 TYR A N 1
ATOM 813 C CA . TYR A 1 103 ? 5.114 -5.917 -9.577 1.00 93.81 103 TYR A CA 1
ATOM 814 C C . TYR A 1 103 ? 4.460 -6.584 -8.374 1.00 93.81 103 TYR A C 1
ATOM 816 O O . TYR A 1 103 ? 3.437 -6.101 -7.898 1.00 93.81 103 TYR A O 1
ATOM 824 N N . ALA A 1 104 ? 5.054 -7.656 -7.847 1.00 95.31 104 ALA A N 1
ATOM 825 C CA . ALA A 1 104 ? 4.506 -8.365 -6.697 1.00 95.31 104 ALA A CA 1
ATOM 826 C C . ALA A 1 104 ? 4.344 -7.431 -5.488 1.00 95.31 104 ALA A C 1
ATOM 828 O O . ALA A 1 104 ? 3.299 -7.449 -4.840 1.00 95.31 104 ALA A O 1
ATOM 829 N N . TRP A 1 105 ? 5.334 -6.573 -5.222 1.00 96.69 105 TRP A N 1
ATOM 830 C CA . TRP A 1 105 ? 5.260 -5.585 -4.149 1.00 96.69 105 TRP A CA 1
ATOM 831 C C . TRP A 1 105 ? 4.161 -4.549 -4.409 1.00 96.69 105 TRP A C 1
ATOM 833 O O . TRP A 1 105 ? 3.326 -4.321 -3.536 1.00 96.69 105 TRP A O 1
ATOM 843 N N . SER A 1 106 ? 4.094 -3.982 -5.615 1.00 94.88 106 SER A N 1
ATOM 844 C CA . SER A 1 106 ? 3.049 -3.013 -5.978 1.00 94.88 106 SER A CA 1
ATOM 845 C C . SER A 1 106 ? 1.657 -3.608 -5.803 1.00 94.88 106 SER A C 1
ATOM 847 O O . SER A 1 106 ? 0.785 -3.012 -5.184 1.00 94.88 106 SER A O 1
ATOM 849 N N . PHE A 1 107 ? 1.448 -4.821 -6.309 1.00 96.50 107 PHE A N 1
ATOM 850 C CA . PHE A 1 107 ? 0.145 -5.471 -6.263 1.00 96.50 107 PHE A CA 1
ATOM 851 C C . PHE A 1 107 ? -0.222 -5.880 -4.841 1.00 96.50 107 PHE A C 1
ATOM 853 O O . PHE A 1 107 ? -1.397 -5.852 -4.488 1.00 96.50 107 PHE A O 1
ATOM 860 N N . ALA A 1 108 ? 0.761 -6.207 -4.000 1.00 96.88 108 ALA A N 1
ATOM 861 C CA . ALA A 1 108 ? 0.537 -6.542 -2.602 1.00 96.88 108 ALA A CA 1
ATOM 862 C C . ALA A 1 108 ? 0.056 -5.351 -1.758 1.00 96.88 108 ALA A C 1
ATOM 864 O O . ALA A 1 108 ? -0.610 -5.57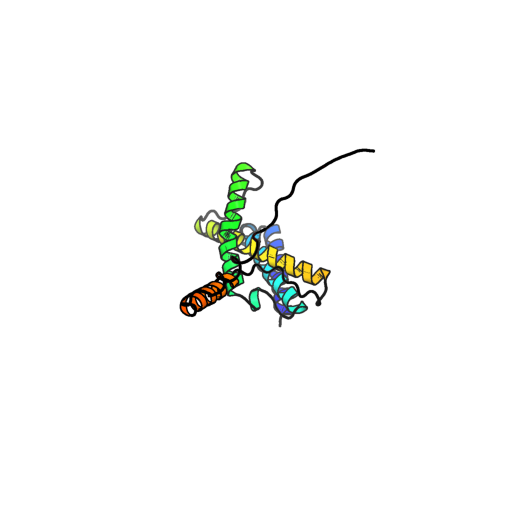4 -0.752 1.00 96.88 108 ALA A O 1
ATOM 865 N N . THR A 1 109 ? 0.372 -4.105 -2.128 1.00 96.50 109 THR A N 1
ATOM 866 C CA . THR A 1 109 ? 0.078 -2.922 -1.297 1.00 96.50 109 THR A CA 1
ATOM 867 C C . THR A 1 109 ? -1.232 -2.219 -1.641 1.00 96.50 109 THR A C 1
ATOM 869 O O . THR A 1 109 ? -1.765 -1.512 -0.790 1.00 96.50 109 THR A O 1
ATOM 872 N N . ILE A 1 110 ? -1.801 -2.440 -2.828 1.00 95.19 110 ILE A N 1
ATOM 873 C CA . ILE A 1 110 ? -2.982 -1.696 -3.298 1.00 95.19 110 ILE A CA 1
ATOM 874 C C . ILE A 1 110 ? -4.209 -1.914 -2.408 1.00 95.19 110 ILE A C 1
ATOM 876 O O . ILE A 1 110 ? -4.781 -0.948 -1.903 1.00 95.19 110 ILE A O 1
ATOM 880 N N . TRP A 1 111 ? -4.617 -3.162 -2.165 1.00 94.81 111 TRP A N 1
ATOM 881 C CA . TRP A 1 111 ? -5.780 -3.421 -1.311 1.00 94.81 111 TRP A CA 1
ATOM 882 C C . TRP A 1 111 ? -5.557 -3.015 0.150 1.00 94.81 111 TRP A C 1
ATOM 884 O O . TRP A 1 111 ? -6.438 -2.351 0.701 1.00 94.81 111 TRP A O 1
ATOM 894 N N . PRO A 1 112 ? -4.411 -3.330 0.788 1.00 94.44 112 PRO A N 1
ATOM 895 C CA . PRO A 1 112 ? -4.085 -2.787 2.105 1.00 94.44 112 PRO A CA 1
ATOM 896 C C . PRO A 1 112 ? -4.204 -1.266 2.179 1.00 94.44 112 PRO A C 1
ATOM 898 O O . PRO A 1 112 ? -4.818 -0.751 3.110 1.00 94.44 112 PRO A O 1
ATOM 901 N N . ALA A 1 113 ? -3.687 -0.549 1.180 1.00 95.62 113 ALA A N 1
ATOM 902 C CA . ALA A 1 113 ? -3.777 0.900 1.138 1.00 95.62 113 ALA A CA 1
ATOM 903 C C . ALA A 1 113 ? -5.222 1.398 1.015 1.00 95.62 113 ALA A C 1
ATOM 905 O O . ALA A 1 113 ? -5.590 2.353 1.692 1.00 95.62 113 ALA A O 1
ATOM 906 N N . ILE A 1 114 ? -6.069 0.740 0.217 1.00 94.62 114 ILE A N 1
ATOM 907 C CA . ILE A 1 114 ? -7.494 1.091 0.116 1.00 94.62 114 ILE A CA 1
ATOM 908 C C . ILE A 1 114 ? -8.184 0.967 1.482 1.00 94.62 114 ILE A C 1
ATOM 910 O O . ILE A 1 114 ? -8.899 1.881 1.895 1.00 94.62 114 ILE A O 1
ATOM 914 N N . PHE A 1 115 ? -7.962 -0.132 2.208 1.00 93.00 115 PHE A N 1
ATOM 915 C CA . PHE A 1 115 ? -8.596 -0.338 3.513 1.00 93.00 115 PHE A CA 1
ATOM 916 C C . PHE A 1 115 ? -8.049 0.593 4.603 1.00 93.00 115 PHE A C 1
ATOM 918 O O . PHE A 1 115 ? -8.836 1.169 5.354 1.00 93.00 115 PHE A O 1
ATOM 925 N N . GLU A 1 116 ? -6.730 0.785 4.679 1.00 93.00 116 GLU A N 1
ATOM 926 C CA . GLU A 1 116 ? -6.129 1.754 5.607 1.00 93.00 116 GLU A CA 1
ATOM 927 C C . GLU A 1 116 ? -6.568 3.188 5.274 1.00 93.00 116 GLU A C 1
ATOM 929 O O . GLU A 1 116 ? -6.869 3.977 6.169 1.00 93.00 116 GLU A O 1
ATOM 934 N N . GLY A 1 117 ? -6.711 3.519 3.988 1.00 93.62 117 GLY A N 1
ATOM 935 C CA . GLY A 1 117 ? -7.278 4.786 3.531 1.00 93.62 117 GLY A CA 1
ATOM 936 C C . GLY A 1 117 ? -8.735 4.967 3.961 1.00 93.62 117 GLY A C 1
ATOM 937 O O . GLY A 1 117 ? -9.114 6.044 4.419 1.00 93.62 117 GLY A O 1
ATOM 938 N N . ALA A 1 118 ? -9.551 3.913 3.888 1.00 92.19 118 ALA A N 1
ATOM 939 C CA . ALA A 1 118 ? -10.933 3.949 4.361 1.00 92.19 118 ALA A CA 1
ATOM 940 C C . ALA A 1 118 ? -11.020 4.179 5.882 1.00 92.19 118 ALA A C 1
ATOM 942 O O . ALA A 1 118 ? -11.828 4.994 6.336 1.00 92.19 118 ALA A O 1
ATOM 943 N N . GLU A 1 119 ? -10.165 3.526 6.676 1.00 89.88 119 GLU A N 1
ATOM 944 C CA . GLU A 1 119 ? -10.076 3.765 8.124 1.00 89.88 119 GLU A CA 1
ATOM 945 C C . GLU A 1 119 ? -9.569 5.183 8.436 1.00 89.88 119 GLU A C 1
ATOM 947 O O . GLU A 1 119 ? -10.109 5.845 9.326 1.00 89.88 119 GLU A O 1
ATOM 952 N N . LEU A 1 120 ? -8.593 5.690 7.676 1.00 92.00 120 LEU A N 1
ATOM 953 C CA . LEU A 1 120 ? -8.090 7.058 7.804 1.00 92.00 120 LEU A CA 1
ATOM 954 C C . LEU A 1 120 ? -9.192 8.094 7.535 1.00 92.00 120 LEU A C 1
ATOM 956 O O . LEU A 1 120 ? -9.378 9.018 8.328 1.00 92.00 120 LEU A O 1
ATOM 960 N N . ILE A 1 121 ? -9.967 7.915 6.460 1.00 91.81 121 ILE A N 1
ATOM 961 C CA . ILE A 1 121 ? -11.123 8.766 6.139 1.00 91.81 121 ILE A CA 1
ATOM 962 C C . ILE A 1 121 ? -12.188 8.659 7.233 1.00 91.81 121 ILE A C 1
ATOM 964 O O . ILE A 1 121 ? -12.776 9.669 7.617 1.00 91.81 121 ILE A O 1
ATOM 968 N N . SER A 1 122 ? -12.435 7.458 7.761 1.00 88.38 122 SER A N 1
ATOM 969 C CA . SER A 1 122 ? -13.378 7.247 8.862 1.00 88.38 122 SER A CA 1
ATOM 970 C C . SER A 1 122 ? -12.968 8.054 10.097 1.00 88.38 122 SER A C 1
ATOM 972 O O . SER A 1 122 ? -13.768 8.832 10.611 1.00 88.38 122 SER A O 1
ATOM 974 N N . VAL A 1 123 ? -11.700 7.964 10.514 1.00 88.56 123 VAL A N 1
ATOM 975 C CA . VAL A 1 123 ? -11.134 8.771 11.609 1.00 88.56 123 VAL A CA 1
ATOM 976 C C . VAL A 1 123 ? -11.265 10.269 11.340 1.00 88.56 123 VAL A C 1
ATOM 978 O O . VAL A 1 123 ? -11.626 11.019 12.245 1.00 88.56 123 VAL A O 1
ATOM 981 N N . TRP A 1 124 ? -10.999 10.710 10.111 1.00 86.50 124 TRP A N 1
ATOM 982 C CA . TRP A 1 124 ? -11.129 12.117 9.738 1.00 86.50 124 TRP A CA 1
ATOM 983 C C . TRP A 1 124 ? -12.583 12.611 9.814 1.00 86.50 124 TRP A C 1
ATOM 985 O O . TRP A 1 124 ? -12.828 13.700 10.326 1.00 86.50 124 TRP A O 1
ATOM 995 N N . ARG A 1 125 ? -13.558 11.800 9.378 1.00 86.31 125 ARG A N 1
ATOM 996 C CA . ARG A 1 125 ? -14.988 12.164 9.371 1.00 86.31 125 ARG A CA 1
ATOM 997 C C . ARG A 1 125 ? -15.652 12.103 10.744 1.00 86.31 125 ARG A C 1
ATOM 999 O O . ARG A 1 125 ? -16.455 12.972 11.059 1.00 86.31 125 ARG A O 1
ATOM 1006 N N . THR A 1 126 ? -15.381 11.067 11.537 1.00 80.38 126 THR A N 1
ATOM 1007 C CA . THR A 1 126 ? -16.062 10.840 12.829 1.00 80.38 126 THR A CA 1
ATOM 1008 C C . THR A 1 126 ? -15.293 11.394 14.027 1.00 80.38 126 THR A C 1
ATOM 1010 O O . THR A 1 126 ? -15.734 11.256 15.168 1.00 80.38 126 THR A O 1
ATOM 1013 N N . GLY A 1 127 ? -14.092 11.929 13.798 1.00 69.88 127 GLY A N 1
ATOM 1014 C CA . GLY A 1 127 ? -13.113 12.133 14.859 1.00 69.88 127 GLY A CA 1
ATOM 1015 C C . GLY A 1 127 ? -12.717 10.807 15.525 1.00 69.88 127 GLY A C 1
ATOM 1016 O O . GLY A 1 127 ? -12.895 9.718 14.970 1.00 69.88 127 GLY A O 1
ATOM 1017 N N . GLN A 1 128 ? -12.211 10.886 16.757 1.00 63.09 128 GLN A N 1
ATOM 1018 C CA . GLN A 1 128 ? -11.758 9.721 17.536 1.00 63.09 128 GLN A CA 1
ATOM 1019 C C . GLN A 1 128 ? -12.891 8.758 17.955 1.00 63.09 128 GLN A C 1
ATOM 1021 O O . GLN A 1 128 ? -12.613 7.670 18.453 1.00 63.09 128 GLN A O 1
ATOM 1026 N N . ALA A 1 129 ? -14.162 9.130 17.758 1.00 55.91 129 ALA A N 1
ATOM 1027 C CA . ALA A 1 129 ? -15.319 8.432 18.324 1.00 55.91 129 ALA A CA 1
ATOM 1028 C C . ALA A 1 129 ? -15.933 7.333 17.427 1.00 55.91 129 ALA A C 1
ATOM 1030 O O . ALA A 1 129 ? -16.714 6.515 17.916 1.00 55.91 129 ALA A O 1
ATOM 1031 N N . GLY A 1 130 ? -15.599 7.266 16.132 1.00 55.31 130 GLY A N 1
ATOM 1032 C CA . GLY A 1 130 ? -16.156 6.254 15.223 1.00 55.31 130 GLY A CA 1
ATOM 1033 C C . GLY A 1 130 ? -15.570 4.865 15.480 1.00 55.31 130 GLY A C 1
ATOM 1034 O O . GLY A 1 130 ? -14.420 4.609 15.138 1.00 55.31 130 GLY A O 1
ATOM 1035 N N . ARG A 1 131 ? -16.348 3.962 16.090 1.00 57.34 131 ARG A N 1
ATOM 1036 C CA . ARG A 1 131 ? -15.933 2.580 16.421 1.00 57.34 131 ARG A CA 1
ATOM 1037 C C . ARG A 1 131 ? -16.272 1.536 15.354 1.00 57.34 131 ARG A C 1
ATOM 1039 O O . ARG A 1 131 ? -15.837 0.392 15.492 1.00 57.34 131 ARG A O 1
ATOM 1046 N N . GLU A 1 132 ? -17.027 1.880 14.313 1.00 59.50 132 GLU A N 1
ATOM 1047 C CA . GLU A 1 132 ? -17.344 0.920 13.252 1.00 59.50 132 GLU A CA 1
ATOM 1048 C C . GLU A 1 132 ? -16.176 0.793 12.274 1.00 59.50 132 GLU A C 1
ATOM 1050 O O . GLU A 1 132 ? -15.861 1.704 11.509 1.00 59.50 132 GLU A O 1
ATOM 1055 N N . ARG A 1 133 ? -15.496 -0.355 12.355 1.00 62.41 133 ARG A N 1
ATOM 1056 C CA . ARG A 1 133 ? -14.403 -0.733 11.459 1.00 62.41 133 ARG A CA 1
ATOM 1057 C C . ARG A 1 133 ? -14.946 -1.356 10.183 1.00 62.41 133 ARG A C 1
ATOM 1059 O O . ARG A 1 133 ? -15.753 -2.284 10.251 1.00 62.41 133 ARG A O 1
ATOM 1066 N N . LEU A 1 134 ? -14.381 -0.976 9.044 1.00 63.06 134 LEU A N 1
ATOM 1067 C CA . LEU A 1 134 ? -14.654 -1.596 7.743 1.00 63.06 134 LEU A CA 1
ATOM 1068 C C . LEU A 1 134 ? -13.782 -2.850 7.537 1.00 63.06 134 LEU A C 1
ATOM 1070 O O . LEU A 1 134 ? -13.080 -2.985 6.539 1.00 63.06 134 LEU A O 1
ATOM 1074 N N . ARG A 1 135 ? -13.782 -3.773 8.512 1.00 60.88 135 ARG A N 1
ATOM 1075 C CA . ARG A 1 135 ? -12.948 -4.990 8.480 1.00 60.88 135 ARG A CA 1
ATOM 1076 C C . ARG A 1 135 ? -13.667 -6.161 7.799 1.00 60.88 135 ARG A C 1
ATOM 1078 O O . ARG A 1 135 ? -14.683 -6.622 8.328 1.00 60.88 135 ARG A O 1
ATOM 1085 N N . PRO A 1 136 ? -13.102 -6.758 6.734 1.00 55.03 136 PRO A N 1
ATOM 1086 C CA . PRO A 1 136 ? -13.508 -8.082 6.290 1.00 55.03 136 PRO A CA 1
ATOM 1087 C C . PRO A 1 136 ? -13.040 -9.122 7.321 1.00 55.03 136 PRO A C 1
ATOM 1089 O O . PRO A 1 136 ? -11.848 -9.304 7.564 1.00 55.03 136 PRO A O 1
ATOM 1092 N N . ARG A 1 137 ? -13.980 -9.817 7.969 1.00 60.09 137 ARG A N 1
ATOM 1093 C CA . ARG A 1 137 ? -13.674 -10.861 8.963 1.00 60.09 137 ARG A CA 1
ATOM 1094 C C . ARG A 1 137 ? -13.287 -12.180 8.282 1.00 60.09 137 ARG A C 1
ATOM 1096 O O . ARG A 1 137 ? -14.083 -13.116 8.262 1.00 60.09 137 ARG A O 1
ATOM 1103 N N . PHE A 1 138 ? -12.059 -12.290 7.776 1.00 56.88 138 PHE A N 1
ATOM 1104 C CA . PHE A 1 138 ? -11.564 -13.533 7.157 1.00 56.88 138 PHE A CA 1
ATOM 1105 C C . PHE A 1 138 ? -11.443 -14.705 8.156 1.00 56.88 138 PHE A C 1
ATOM 1107 O O . PHE A 1 138 ? -11.614 -15.864 7.783 1.00 56.88 138 PHE A O 1
ATOM 1114 N N . ALA A 1 139 ? -11.218 -14.425 9.446 1.00 50.16 139 ALA A N 1
ATOM 1115 C CA . ALA A 1 139 ? -11.024 -15.447 10.483 1.00 50.16 139 ALA A CA 1
ATOM 1116 C C . ALA A 1 139 ? -12.324 -16.020 11.095 1.00 50.16 139 ALA A C 1
ATOM 1118 O O . 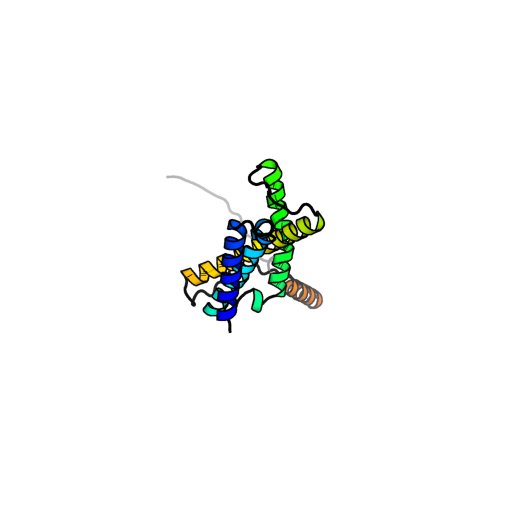ALA A 1 139 ? -12.291 -17.059 11.759 1.00 50.16 139 ALA A O 1
ATOM 1119 N N . ALA A 1 140 ? -13.490 -15.401 10.864 1.00 48.25 140 ALA A N 1
ATOM 1120 C CA . ALA A 1 140 ? -14.745 -15.791 11.525 1.00 48.25 140 ALA A CA 1
ATOM 1121 C C . ALA A 1 140 ? -15.361 -17.113 11.010 1.00 48.25 140 ALA A C 1
ATOM 1123 O O . ALA A 1 140 ? -16.362 -17.587 11.552 1.00 48.25 140 ALA A O 1
ATOM 1124 N N . ALA A 1 141 ? -14.773 -17.734 9.984 1.00 49.91 141 ALA A N 1
ATOM 1125 C CA . ALA A 1 141 ? -15.249 -19.002 9.430 1.00 49.91 141 ALA A CA 1
ATOM 1126 C C . ALA A 1 141 ? -14.747 -20.244 10.195 1.00 49.91 141 ALA A C 1
ATOM 1128 O O . ALA A 1 141 ? -15.343 -21.314 10.074 1.00 49.91 141 ALA A O 1
ATOM 1129 N N . LYS A 1 142 ? -13.681 -20.132 11.006 1.00 47.38 142 LYS A N 1
ATOM 1130 C CA . LYS A 1 142 ? -13.067 -21.308 11.653 1.00 47.38 142 LYS A CA 1
ATOM 1131 C C . LYS A 1 142 ? -13.773 -21.730 12.950 1.00 47.38 142 LYS A C 1
ATOM 1133 O O . LYS A 1 142 ? -13.940 -22.926 13.168 1.00 47.38 142 LYS A O 1
ATOM 1138 N N . HIS A 1 143 ? -14.259 -20.779 13.754 1.00 44.91 143 HIS A N 1
ATOM 1139 C CA . HIS A 1 143 ? -14.908 -21.073 15.046 1.00 44.91 143 HIS A CA 1
ATOM 1140 C C . HIS A 1 143 ? -16.318 -21.670 14.887 1.00 44.91 143 HIS A C 1
ATOM 1142 O O . HIS A 1 143 ? -16.688 -22.608 15.587 1.00 44.91 143 HIS A O 1
ATOM 1148 N N . ARG A 1 144 ? -17.079 -21.220 13.876 1.00 50.56 144 ARG A N 1
ATOM 1149 C CA . ARG A 1 144 ? -18.410 -21.782 13.586 1.00 50.56 144 ARG A CA 1
ATOM 1150 C C . ARG A 1 144 ? -18.363 -23.224 13.091 1.00 50.56 144 ARG A C 1
ATOM 1152 O O . ARG A 1 144 ? -19.304 -23.972 13.324 1.00 50.56 144 ARG A O 1
ATOM 1159 N N . ARG A 1 145 ? -17.272 -23.644 12.438 1.00 51.34 145 ARG A N 1
ATOM 1160 C CA . ARG A 1 145 ? -17.130 -25.026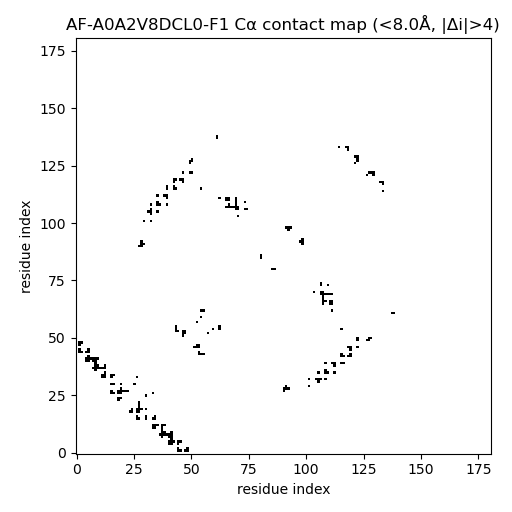 11.959 1.00 51.34 145 ARG A CA 1
ATOM 1161 C C . ARG A 1 145 ? -16.779 -25.984 13.097 1.00 51.34 145 ARG A C 1
ATOM 1163 O O . ARG A 1 145 ? -17.280 -27.105 13.093 1.00 51.34 145 ARG A O 1
ATOM 1170 N N . SER A 1 146 ? -15.982 -25.555 14.083 1.00 45.38 146 SER A N 1
ATOM 1171 C CA . SER A 1 146 ? -15.685 -26.367 15.272 1.00 45.38 146 SER A CA 1
ATOM 1172 C C . SER A 1 146 ? -16.885 -26.472 16.206 1.00 45.38 146 SER A C 1
ATOM 1174 O O . SER A 1 146 ? -17.151 -27.560 16.698 1.00 45.38 146 SER A O 1
ATOM 1176 N N . GLU A 1 147 ? -17.652 -25.395 16.387 1.00 50.72 147 GLU A N 1
ATOM 1177 C CA . GLU A 1 147 ? -18.890 -25.415 17.179 1.00 50.72 147 GLU A CA 1
ATOM 1178 C C . GLU A 1 147 ? -19.995 -26.237 16.507 1.00 50.72 147 GLU A C 1
ATOM 1180 O O . GLU A 1 147 ? -20.650 -27.026 17.179 1.00 50.72 147 GLU A O 1
ATOM 1185 N N . ALA A 1 148 ? -20.150 -26.144 15.179 1.00 51.22 148 ALA A N 1
ATOM 1186 C CA . ALA A 1 148 ? -21.080 -26.995 14.433 1.00 51.22 148 ALA A CA 1
ATOM 1187 C C . ALA A 1 148 ? -20.649 -28.472 14.433 1.00 51.22 148 ALA A C 1
ATOM 1189 O O . ALA A 1 148 ? -21.485 -29.362 14.526 1.00 51.22 148 ALA A O 1
ATOM 1190 N N . SER A 1 149 ? -19.345 -28.761 14.376 1.00 49.81 149 SER A N 1
ATOM 1191 C CA . SER A 1 149 ? -18.846 -30.145 14.463 1.00 49.81 149 SER A CA 1
ATOM 1192 C C . SER A 1 149 ? -18.947 -30.707 15.886 1.00 49.81 149 SER A C 1
ATOM 1194 O O . SER A 1 149 ? -19.168 -31.904 16.062 1.00 49.81 149 SER A O 1
ATOM 1196 N N . ALA A 1 150 ? -18.815 -29.853 16.904 1.00 52.75 150 ALA A N 1
ATOM 1197 C CA . ALA A 1 150 ? -19.000 -30.215 18.304 1.00 52.75 150 ALA A CA 1
ATOM 1198 C C . ALA A 1 150 ? -20.483 -30.417 18.652 1.00 52.75 150 ALA A C 1
ATOM 1200 O O . ALA A 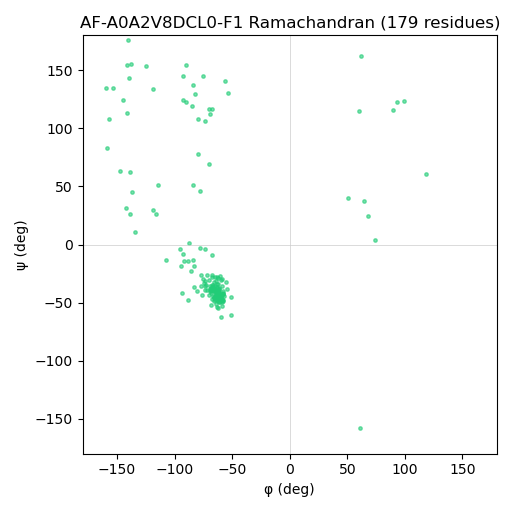1 150 ? -20.801 -31.374 19.350 1.00 52.75 150 ALA A O 1
ATOM 1201 N N . SER A 1 151 ? -21.396 -29.599 18.115 1.00 48.41 151 SER A N 1
ATOM 1202 C CA . SER A 1 151 ? -22.842 -29.780 18.306 1.00 48.41 151 SER A CA 1
ATOM 1203 C C . SER A 1 151 ? -23.376 -31.014 17.573 1.00 48.41 151 SER A C 1
ATOM 1205 O O . SER A 1 151 ? -24.205 -31.732 18.125 1.00 48.41 151 SER A O 1
ATOM 1207 N N . VAL A 1 152 ? -22.835 -31.338 16.391 1.00 56.53 152 VAL A N 1
ATOM 1208 C CA . VAL A 1 152 ? -23.144 -32.586 15.668 1.00 56.53 152 VAL A CA 1
ATOM 1209 C C . VAL A 1 152 ? -22.612 -33.822 16.408 1.00 56.53 152 VAL A C 1
ATOM 1211 O O . VAL A 1 152 ? -23.276 -34.854 16.412 1.00 56.53 152 VAL A O 1
ATOM 1214 N N . ARG A 1 153 ? -21.460 -33.735 17.093 1.00 55.44 153 ARG A N 1
ATOM 1215 C CA . ARG A 1 153 ? -20.960 -34.822 17.963 1.00 55.44 153 ARG A CA 1
ATOM 1216 C C . ARG A 1 153 ? -21.703 -34.938 19.297 1.00 55.44 153 ARG A C 1
ATOM 1218 O O . ARG A 1 153 ? -21.774 -36.037 19.833 1.00 55.44 153 ARG A O 1
ATOM 1225 N N . ALA A 1 154 ? -22.233 -33.838 19.832 1.00 53.72 154 ALA A N 1
ATOM 1226 C CA . ALA A 1 154 ? -22.950 -33.810 21.110 1.00 53.72 154 ALA A CA 1
ATOM 1227 C C . ALA A 1 154 ? -24.461 -34.101 20.983 1.00 53.72 154 ALA A C 1
ATOM 1229 O O . ALA A 1 154 ? -25.117 -34.368 21.986 1.00 53.72 154 ALA A O 1
ATOM 1230 N N . GLY A 1 155 ? -25.020 -34.062 19.770 1.00 47.84 155 GLY A N 1
ATOM 1231 C CA . GLY A 1 155 ? -26.456 -34.169 19.500 1.00 47.84 155 GLY A CA 1
ATOM 1232 C C . GLY A 1 155 ? -26.864 -35.425 18.731 1.00 47.84 155 GLY A C 1
ATOM 1233 O O . GLY A 1 155 ? -27.567 -35.325 17.731 1.00 47.84 155 GLY A O 1
ATOM 1234 N N . GLY A 1 156 ? -26.453 -36.610 19.187 1.00 41.69 156 GLY A N 1
ATOM 1235 C CA . GLY A 1 156 ? -26.961 -37.905 18.711 1.00 41.69 156 GLY A CA 1
ATOM 1236 C C . GLY A 1 156 ? -28.329 -38.274 19.301 1.00 41.69 156 GLY A C 1
ATOM 1237 O O . GLY A 1 156 ? -28.507 -39.387 19.782 1.00 41.69 156 GLY A O 1
ATOM 1238 N N . GLY A 1 157 ? -29.280 -37.339 19.313 1.00 40.16 157 GLY A N 1
ATOM 1239 C CA . GLY A 1 157 ? -30.633 -37.554 19.823 1.00 40.16 157 GLY A CA 1
ATOM 1240 C C . GLY A 1 157 ? -31.646 -36.840 18.942 1.00 40.16 157 GLY A C 1
ATOM 1241 O O . GLY A 1 157 ? -31.658 -35.613 18.875 1.00 40.16 157 GLY A O 1
ATOM 1242 N N . ALA A 1 158 ? -32.478 -37.612 18.244 1.00 42.16 158 ALA A N 1
ATOM 1243 C CA . ALA A 1 158 ? -33.564 -37.091 17.425 1.00 42.16 158 ALA A CA 1
ATOM 1244 C C . ALA A 1 158 ? -34.463 -36.145 18.252 1.00 42.16 158 ALA A C 1
ATOM 1246 O O . ALA A 1 158 ? -34.900 -36.529 19.340 1.00 42.16 158 ALA A O 1
ATOM 1247 N N . PRO A 1 159 ? -34.776 -34.926 17.775 1.00 42.84 159 PRO A N 1
ATOM 1248 C CA . PRO A 1 159 ? -35.693 -34.050 18.485 1.00 42.84 159 PRO A CA 1
ATOM 1249 C C . PRO A 1 159 ? -37.118 -34.615 18.415 1.00 42.84 159 PRO A C 1
ATOM 1251 O O . PRO A 1 159 ? -37.757 -34.645 17.362 1.00 42.84 159 PRO A O 1
ATOM 1254 N N . ALA A 1 160 ? -37.627 -35.040 19.570 1.00 45.22 160 ALA A N 1
ATOM 1255 C CA . ALA A 1 160 ? -39.015 -35.421 19.799 1.00 45.22 160 ALA A CA 1
ATOM 1256 C C . ALA A 1 160 ? -39.939 -34.188 19.754 1.00 45.22 160 ALA A C 1
ATOM 1258 O O . ALA A 1 160 ? -40.461 -33.755 20.775 1.00 45.22 160 ALA A O 1
ATOM 1259 N N . LEU A 1 161 ? -40.127 -33.581 18.578 1.00 45.56 161 LEU A N 1
ATOM 1260 C CA . LEU A 1 161 ? -41.022 -32.426 18.399 1.00 45.56 161 LEU A CA 1
ATOM 1261 C C . LEU A 1 161 ? -41.802 -32.445 17.072 1.00 45.56 161 LEU A C 1
ATOM 1263 O O . LEU A 1 161 ? -42.164 -31.400 16.542 1.00 45.56 161 LEU A O 1
ATOM 1267 N N . LEU A 1 162 ? -42.134 -33.629 16.548 1.00 43.94 162 LEU A N 1
ATOM 1268 C CA . LEU A 1 162 ? -43.004 -33.769 15.369 1.00 43.94 162 LEU A CA 1
ATOM 1269 C C . LEU A 1 162 ? -44.049 -34.889 15.517 1.00 43.94 162 LEU A C 1
ATOM 1271 O O . LEU A 1 162 ? -44.276 -35.665 14.598 1.00 43.94 162 LEU A O 1
ATOM 1275 N N . GLN A 1 163 ? -44.730 -34.974 16.666 1.00 42.81 163 GLN A N 1
ATOM 1276 C CA . GLN A 1 163 ? -45.877 -35.893 16.807 1.00 42.81 163 GLN A CA 1
ATOM 1277 C C . GLN A 1 163 ? -47.117 -35.291 17.485 1.00 42.81 163 GLN A C 1
ATOM 1279 O O . GLN A 1 163 ? -48.068 -36.007 17.777 1.00 42.81 163 GLN A O 1
ATOM 1284 N N . LYS A 1 164 ? -47.171 -33.968 17.697 1.00 41.78 164 LYS A N 1
ATOM 1285 C CA . LYS A 1 164 ? -48.302 -33.327 18.400 1.00 41.78 164 LYS A CA 1
ATOM 1286 C C . LYS A 1 164 ? -49.084 -32.294 17.579 1.00 41.78 164 LYS A C 1
ATOM 1288 O O . LYS A 1 164 ? -49.639 -31.356 18.138 1.00 41.78 164 LYS A O 1
ATOM 1293 N N . ARG A 1 165 ? -49.138 -32.454 16.248 1.00 39.56 165 ARG A N 1
ATOM 1294 C CA . ARG A 1 165 ? -49.900 -31.556 15.349 1.00 39.56 165 ARG A CA 1
ATOM 1295 C C . ARG A 1 165 ? -50.677 -32.256 14.219 1.00 39.56 165 ARG A C 1
ATOM 1297 O O . ARG A 1 165 ? -50.935 -31.651 13.186 1.00 39.56 165 ARG A O 1
ATOM 1304 N N . ARG A 1 166 ? -51.063 -33.523 14.405 1.00 39.97 166 ARG A N 1
ATOM 1305 C CA . ARG A 1 166 ? -52.010 -34.241 13.525 1.00 39.97 166 ARG A CA 1
ATOM 1306 C C . ARG A 1 166 ? -52.993 -35.081 14.344 1.00 39.97 166 ARG A C 1
ATOM 1308 O O . ARG A 1 166 ? -53.003 -36.299 14.265 1.00 39.97 166 ARG A O 1
ATOM 1315 N N . ALA A 1 167 ? -53.793 -34.418 15.167 1.00 45.00 167 ALA A N 1
ATOM 1316 C CA . ALA A 1 167 ? -55.030 -34.973 15.704 1.00 45.00 167 ALA A CA 1
ATOM 1317 C C . ALA A 1 167 ? -55.912 -33.786 16.097 1.00 45.00 167 ALA A C 1
ATOM 1319 O O . ALA A 1 167 ? -55.581 -33.068 17.035 1.00 45.00 167 ALA A O 1
ATOM 1320 N N . GLY A 1 168 ? -56.980 -33.541 15.339 1.00 42.78 168 GLY A N 1
ATOM 1321 C CA . GLY A 1 168 ? -57.969 -32.513 15.668 1.00 42.78 168 GLY A CA 1
ATOM 1322 C C . GLY A 1 168 ? -58.109 -31.396 14.638 1.00 42.78 168 GLY A C 1
ATOM 1323 O O . GLY A 1 168 ? -57.896 -30.238 14.965 1.00 42.78 168 GLY A O 1
ATOM 1324 N N . GLN A 1 169 ? -58.491 -31.738 13.407 1.00 39.75 169 GLN A N 1
ATOM 1325 C CA . GLN A 1 169 ? -59.373 -30.883 12.605 1.00 39.75 169 GLN A CA 1
ATOM 1326 C C . GLN A 1 169 ? -60.045 -31.748 11.533 1.00 39.75 169 GLN A C 1
ATOM 1328 O O . GLN A 1 169 ? -59.570 -31.893 10.412 1.00 39.75 169 GLN A O 1
ATOM 1333 N N . ALA A 1 170 ? -61.127 -32.401 11.950 1.00 40.25 170 ALA A N 1
ATOM 1334 C CA . ALA A 1 170 ? -62.139 -32.980 11.081 1.00 40.25 170 ALA A CA 1
ATOM 1335 C C . ALA A 1 170 ? -63.462 -32.272 11.409 1.00 40.25 170 ALA A C 1
ATOM 1337 O O . ALA A 1 170 ? -63.787 -32.118 12.586 1.00 40.25 170 ALA A O 1
ATOM 1338 N N . GLY A 1 171 ? -64.192 -31.851 10.374 1.00 37.12 171 GLY A N 1
ATOM 1339 C CA . GLY A 1 171 ? -65.462 -31.116 10.455 1.00 37.12 171 GLY A CA 1
ATOM 1340 C C . GLY A 1 171 ? -65.244 -29.612 10.253 1.00 37.12 171 GLY A C 1
ATOM 1341 O O . GLY A 1 171 ? -64.444 -29.020 10.959 1.00 37.12 171 GLY A O 1
ATOM 1342 N N . GLN A 1 172 ? -65.862 -28.917 9.302 1.00 33.97 172 GLN A N 1
ATOM 1343 C CA . GLN A 1 172 ? -67.118 -29.169 8.601 1.00 33.97 172 GLN A CA 1
ATOM 1344 C C . GLN A 1 172 ? -67.104 -28.360 7.292 1.00 33.97 172 GLN A C 1
ATOM 1346 O O . GLN A 1 172 ? -66.722 -27.192 7.283 1.00 33.97 172 GLN A O 1
ATOM 1351 N N . ILE A 1 173 ? -67.509 -28.998 6.196 1.00 37.50 173 ILE A N 1
ATOM 1352 C CA . ILE A 1 173 ? -67.822 -28.362 4.915 1.00 37.50 173 ILE A CA 1
ATOM 1353 C C . ILE A 1 173 ? -69.324 -28.082 4.935 1.00 37.50 173 ILE A C 1
ATOM 1355 O O . ILE A 1 173 ? -70.094 -29.028 5.079 1.00 37.50 173 ILE A O 1
ATOM 1359 N N . THR A 1 174 ? -69.737 -26.834 4.731 1.00 35.47 174 THR A N 1
ATOM 1360 C CA . THR A 1 174 ? -71.075 -26.501 4.219 1.00 35.47 174 THR A CA 1
ATOM 1361 C C . THR A 1 174 ? -70.971 -25.280 3.317 1.00 35.47 174 THR A C 1
ATOM 1363 O O . THR A 1 174 ? -70.435 -24.248 3.717 1.00 35.47 174 THR A O 1
ATOM 1366 N N . ALA A 1 175 ? -71.449 -25.446 2.088 1.00 33.47 175 ALA A N 1
ATOM 1367 C CA . ALA A 1 175 ? -71.506 -24.444 1.039 1.00 33.47 175 ALA A CA 1
ATOM 1368 C C . ALA A 1 175 ? -72.857 -23.706 1.042 1.00 33.47 175 ALA A C 1
ATOM 1370 O O . ALA A 1 175 ? -73.873 -24.370 1.233 1.00 33.47 175 ALA A O 1
ATOM 1371 N N . GLU A 1 176 ? -72.795 -22.400 0.710 1.00 34.75 176 GLU A N 1
ATOM 1372 C CA . GLU A 1 176 ? -73.775 -21.573 -0.046 1.00 34.75 176 GLU A CA 1
ATOM 1373 C C . GLU A 1 176 ? -75.204 -21.374 0.547 1.00 34.75 176 GLU A C 1
ATOM 1375 O O . GLU A 1 176 ? -75.606 -22.162 1.401 1.00 34.75 176 GLU A O 1
ATOM 1380 N N . PRO A 1 177 ? -76.026 -20.370 0.124 1.00 48.91 177 PRO A N 1
ATOM 1381 C CA . PRO A 1 177 ? -75.842 -19.403 -0.977 1.00 48.91 177 PRO A CA 1
ATOM 1382 C C . PRO A 1 177 ? -76.313 -17.925 -0.734 1.00 48.91 177 PRO A C 1
ATOM 1384 O O . PRO A 1 177 ? -77.012 -17.612 0.225 1.00 48.91 177 PRO A O 1
ATOM 1387 N N . VAL A 1 178 ? -76.043 -17.074 -1.744 1.00 39.69 178 VAL A N 1
ATOM 1388 C CA . VAL A 1 178 ? -76.994 -16.135 -2.412 1.00 39.69 178 VAL A CA 1
ATOM 1389 C C . VAL A 1 178 ? -77.181 -14.650 -1.974 1.00 39.69 178 VAL A C 1
ATOM 1391 O O . VAL A 1 178 ? -77.662 -14.326 -0.896 1.00 39.69 178 VAL A O 1
ATOM 1394 N N . LEU A 1 179 ? -76.950 -13.796 -2.995 1.00 41.12 179 LEU A N 1
ATOM 1395 C CA . LEU A 1 179 ? -77.627 -12.555 -3.447 1.00 41.12 179 LEU A CA 1
ATOM 1396 C C . LEU A 1 179 ? -77.248 -11.147 -2.934 1.00 41.12 179 LEU A C 1
ATOM 1398 O O . LEU A 1 179 ? -77.531 -10.751 -1.813 1.00 41.12 179 LEU A O 1
ATOM 1402 N N . ALA A 1 180 ? -76.763 -10.379 -3.922 1.00 38.38 180 ALA A N 1
ATOM 1403 C CA . ALA A 1 180 ? -77.289 -9.108 -4.439 1.00 38.38 180 ALA A CA 1
ATOM 1404 C C . ALA A 1 180 ? -77.416 -7.888 -3.513 1.00 38.38 180 ALA A C 1
ATOM 1406 O O . ALA A 1 180 ? -78.325 -7.806 -2.693 1.00 38.38 180 ALA A O 1
ATOM 1407 N N . SER A 1 181 ? -76.628 -6.861 -3.851 1.00 43.38 181 SER A N 1
ATOM 1408 C CA . SER A 1 181 ? -77.114 -5.538 -4.290 1.00 43.38 181 SER A CA 1
ATOM 1409 C C . SER A 1 181 ? -75.954 -4.720 -4.844 1.00 43.38 181 SER A C 1
ATOM 1411 O O . SER A 1 181 ? -74.927 -4.663 -4.131 1.00 43.38 181 SER A O 1
#

Solvent-accessible surface area (backbone atoms only — not comparable to full-atom values): 10511 Å² total; per-residue (Å²): 119,56,65,59,40,31,53,48,11,50,47,40,31,53,52,27,51,54,31,29,78,68,64,36,79,66,28,46,57,42,30,67,38,49,28,44,51,11,47,37,43,20,30,38,28,52,33,22,73,50,62,76,57,30,61,70,76,78,37,45,69,59,46,52,49,40,24,60,51,16,32,65,57,42,51,54,53,52,58,51,29,74,76,69,60,78,72,79,93,72,71,65,62,87,51,64,67,63,37,50,51,50,49,52,49,32,30,20,38,52,52,51,33,54,53,35,48,52,47,34,52,44,41,68,75,51,40,65,75,62,79,84,73,94,68,83,71,80,74,68,64,58,63,57,50,53,51,52,53,48,48,60,70,73,53,88,62,83,80,93,78,85,82,89,83,85,82,89,86,81,85,83,91,84,81,86,83,89,84,89,134

Radius of gyration: 28.88 Å; Cα contacts (8 Å, |Δi|>4): 150; chains: 1; bounding box: 94×52×44 Å

Nearest PDB structures (foldseek):
  1wol-assembly1_A  TM=3.611E-01  e=9.304E+00  Sulfurisphaera tokodaii str. 7